Protein 1J4N (pdb70)

Foldseek 3Di:
DPDDCVVVLLVQQLVLLLQLLLQLLLQQLVQQCVQQPPDDPDDDDGDDTDLLSNLLSNLVSQLVSCVVCCVRHVSQLFLLLLLLCVVLLNAAVVRSVSNVVSNLVSLLVNLQVVCVVVVVGDPPLSLAWAFDDPQPPPVSLLLLLQLLLQLSLLSCVLVVVVDPPDDDGSSNSSSVSSSVSSSRPCRGGNGQLGLSNNSNSCVSVVNCVSVVSNCCRSNNSSVVSSCCCCPPPPHDPDDDVVSCVSNHD

Structure (mmCIF, N/CA/C/O backbone):
data_1J4N
#
_entry.id   1J4N
#
_cell.length_a   93.331
_cell.length_b   93.331
_cell.length_c   180.49
_cell.angle_alpha   90.0
_cell.angle_beta   90.0
_cell.angle_gamma   90.0
#
_symmetry.space_group_name_H-M   'I 4 2 2'
#
loop_
_entity.id
_entity.type
_entity.pdbx_description
1 polymer 'AQUAPORIN 1'
2 non-polymer 'nonyl beta-D-glucopyranoside'
3 water water
#
loop_
_atom_site.group_PDB
_atom_site.id
_atom_site.type_symbol
_atom_site.label_atom_id
_atom_site.label_alt_id
_atom_site.label_comp_id
_atom_site.label_asym_id
_atom_site.label_entity_id
_atom_site.label_seq_id
_atom_site.pdbx_PDB_ins_code
_atom_site.Cartn_x
_atom_site.Cartn_y
_atom_site.Cartn_z
_atom_site.occupancy
_atom_site.B_iso_or_equiv
_atom_site.auth_seq_id
_atom_site.auth_comp_id
_atom_site.auth_asym_id
_atom_site.auth_atom_id
_atom_site.pdbx_PDB_model_num
ATOM 1 N N . MET A 1 1 ? 29.362 19.955 2.725 1.00 166.14 1 MET A N 1
ATOM 2 C CA . MET A 1 1 ? 30.243 18.931 2.093 1.00 164.58 1 MET A CA 1
ATOM 3 C C . MET A 1 1 ? 30.833 17.996 3.139 1.00 165.28 1 MET A C 1
ATOM 4 O O . MET A 1 1 ? 31.299 18.438 4.190 1.00 164.45 1 MET A O 1
ATOM 9 N N . ALA A 1 2 ? 30.809 16.701 2.843 1.00 161.04 2 ALA A N 1
ATOM 10 C CA . ALA A 1 2 ? 31.344 15.696 3.752 1.00 155.49 2 ALA A CA 1
ATOM 11 C C . ALA A 1 2 ? 32.192 14.691 2.978 1.00 148.64 2 ALA A C 1
ATOM 12 O O . ALA A 1 2 ? 31.927 13.488 3.001 1.00 152.43 2 ALA A O 1
ATOM 14 N N . SER A 1 3 ? 33.215 15.194 2.295 1.00 145.04 3 SER A N 1
ATOM 15 C CA . SER A 1 3 ? 34.098 14.343 1.510 1.00 138.33 3 SER A CA 1
ATOM 16 C C . SER A 1 3 ? 35.567 14.701 1.715 1.00 134.54 3 SER A C 1
ATOM 17 O O . SER A 1 3 ? 35.891 15.705 2.344 1.00 132.88 3 SER A O 1
ATOM 20 N N . GLU A 1 4 ? 36.448 13.868 1.169 1.00 126.06 4 GLU A N 1
ATOM 21 C CA . GLU A 1 4 ? 37.892 14.063 1.280 1.00 119.87 4 GLU A CA 1
ATOM 22 C C . GLU A 1 4 ? 38.337 14.550 2.658 1.00 114.60 4 GLU A C 1
ATOM 23 O O . GLU A 1 4 ? 37.826 14.086 3.678 1.00 112.95 4 GLU A O 1
ATOM 29 N N . PHE A 1 5 ? 39.293 15.474 2.691 1.00 113.42 5 PHE A N 1
ATOM 30 C CA . PHE A 1 5 ? 39.794 15.980 3.960 1.00 110.17 5 PHE A CA 1
ATOM 31 C C . PHE A 1 5 ? 38.883 17.008 4.619 1.00 110.26 5 PHE A C 1
ATOM 32 O O . PHE A 1 5 ? 39.274 17.659 5.591 1.00 106.75 5 PHE A O 1
ATOM 40 N N . LYS A 1 6 ? 37.672 17.164 4.090 1.00 106.97 6 LYS A N 1
ATOM 41 C CA . LYS A 1 6 ? 36.716 18.098 4.677 1.00 101.58 6 LYS A CA 1
ATOM 42 C C . LYS A 1 6 ? 36.415 17.483 6.038 1.00 94.65 6 LYS A C 1
ATOM 43 O O . LYS A 1 6 ? 35.825 18.111 6.914 1.00 101.10 6 LYS A O 1
ATOM 49 N N . LYS A 1 7 ? 36.829 16.229 6.188 1.00 85.85 7 LYS A N 1
ATOM 50 C CA . LYS A 1 7 ? 36.669 15.493 7.429 1.00 74.88 7 LYS A CA 1
ATOM 51 C C . LYS A 1 7 ? 37.808 15.975 8.309 1.00 61.96 7 LYS A C 1
ATOM 52 O O . LYS A 1 7 ? 37.590 16.433 9.427 1.00 56.92 7 LYS A O 1
ATOM 58 N N . LYS A 1 8 ? 39.022 15.878 7.773 1.00 61.29 8 LYS A N 1
ATOM 59 C CA . LYS A 1 8 ? 40.237 16.303 8.459 1.00 62.76 8 LYS A CA 1
ATOM 60 C C . LYS A 1 8 ? 40.091 17.687 9.081 1.00 64.85 8 LYS A C 1
ATOM 61 O O . LYS A 1 8 ? 40.051 17.821 10.302 1.00 68.48 8 LYS A O 1
ATOM 67 N N . LEU A 1 9 ? 40.020 18.714 8.237 1.00 63.39 9 LEU A N 1
ATOM 68 C CA . LEU A 1 9 ? 39.885 20.089 8.711 1.00 55.39 9 LEU A CA 1
ATOM 69 C C . LEU A 1 9 ? 38.934 20.179 9.891 1.00 45.33 9 LEU A C 1
ATOM 70 O O . LEU A 1 9 ? 39.261 20.780 10.912 1.00 53.05 9 LEU A O 1
ATOM 75 N N . PHE A 1 10 ? 37.760 19.575 9.743 1.00 42.17 10 PHE A N 1
ATOM 76 C CA . PHE A 1 10 ? 36.749 19.574 10.796 1.00 44.81 10 PHE A CA 1
ATOM 77 C C . PHE A 1 10 ? 37.315 19.054 12.116 1.00 49.28 10 PHE A C 1
ATOM 78 O O . PHE A 1 10 ? 37.366 19.775 13.110 1.00 48.24 10 PHE A O 1
ATOM 86 N N . TRP A 1 11 ? 37.746 17.802 12.126 1.00 50.58 11 TRP A N 1
ATOM 87 C CA . TRP A 1 11 ? 38.300 17.225 13.339 1.00 52.36 11 TRP A CA 1
ATOM 88 C C . TRP A 1 11 ? 39.466 18.033 13.891 1.00 46.96 11 TRP A C 1
ATOM 89 O O . TRP A 1 11 ? 39.622 18.150 15.110 1.00 56.31 11 TRP A O 1
ATOM 100 N N . ARG A 1 12 ? 40.278 18.599 13.005 1.00 42.77 12 ARG A N 1
ATOM 101 C CA . ARG A 1 12 ? 41.418 19.401 13.440 1.00 35.03 12 ARG A CA 1
ATOM 102 C C . ARG A 1 12 ? 40.910 20.587 14.244 1.00 31.27 12 ARG A C 1
ATOM 103 O O . ARG A 1 12 ? 41.547 21.024 15.206 1.00 23.66 12 ARG A O 1
ATOM 111 N N . ALA A 1 13 ? 39.754 21.106 13.844 1.00 20.99 13 ALA A N 1
ATOM 112 C CA . ALA A 1 13 ? 39.154 22.218 14.551 1.00 35.19 13 ALA A CA 1
ATOM 113 C C . ALA A 1 13 ? 38.772 21.704 15.938 1.00 41.92 13 ALA A C 1
ATOM 114 O O . ALA A 1 13 ? 39.372 22.109 16.943 1.00 40.61 13 ALA A O 1
ATOM 116 N N . VAL A 1 14 ? 37.791 20.798 15.984 1.00 38.40 14 VAL A N 1
ATOM 117 C CA . VAL A 1 14 ? 37.338 20.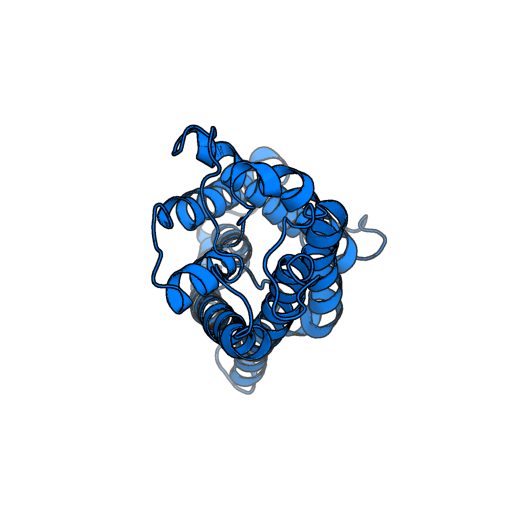207 17.244 1.00 29.92 14 VAL A CA 1
ATOM 118 C C . VAL A 1 14 ? 38.524 19.951 18.174 1.00 28.06 14 VAL A C 1
ATOM 119 O O . VAL A 1 14 ? 38.507 20.334 19.340 1.00 30.72 14 VAL A O 1
ATOM 123 N N . VAL A 1 15 ? 39.551 19.294 17.645 1.00 19.43 15 VAL A N 1
ATOM 124 C CA . VAL A 1 15 ? 40.743 18.993 18.421 1.00 24.17 15 VAL A CA 1
ATOM 125 C C . VAL A 1 15 ? 41.483 20.252 18.877 1.00 34.08 15 VAL A C 1
ATOM 126 O O . VAL A 1 15 ? 41.902 20.341 20.036 1.00 38.68 15 VAL A O 1
ATOM 130 N N . ALA A 1 16 ? 41.668 21.213 17.972 1.00 35.24 16 ALA A N 1
ATOM 131 C CA . ALA A 1 16 ? 42.355 22.459 18.333 1.00 39.09 16 ALA A CA 1
ATOM 132 C C . ALA A 1 16 ? 41.501 23.182 19.367 1.00 32.11 16 ALA A C 1
ATOM 133 O O . ALA A 1 16 ? 42.008 23.820 20.289 1.00 38.34 16 ALA A O 1
ATOM 135 N N . GLU A 1 17 ? 40.192 23.073 19.195 1.00 24.94 17 GLU A N 1
ATOM 136 C CA . GLU A 1 17 ? 39.252 23.691 20.104 1.00 12.39 17 GLU A CA 1
ATOM 137 C C . GLU A 1 17 ? 39.319 22.997 21.450 1.00 31.47 17 GLU A C 1
ATOM 138 O O . GLU A 1 17 ? 39.025 23.600 22.485 1.00 33.66 17 GLU A O 1
ATOM 144 N N . PHE A 1 18 ? 39.696 21.720 21.429 1.00 39.70 18 PHE A N 1
ATOM 145 C CA . PHE A 1 18 ? 39.796 20.938 22.652 1.00 34.00 18 PHE A CA 1
ATOM 146 C C . PHE A 1 18 ? 41.114 21.211 23.349 1.00 33.43 18 PHE A C 1
ATOM 147 O O . PHE A 1 18 ? 41.149 21.427 24.557 1.00 38.11 18 PHE A O 1
ATOM 155 N N . LEU A 1 19 ? 42.205 21.211 22.595 1.00 26.24 19 LEU A N 1
ATOM 156 C CA . LEU A 1 19 ? 43.501 21.472 23.203 1.00 25.93 19 LEU A CA 1
ATOM 157 C C . LEU A 1 19 ? 43.590 22.914 23.727 1.00 43.11 19 LEU A C 1
ATOM 158 O O . LEU A 1 19 ? 44.080 23.158 24.833 1.00 39.08 19 LEU A O 1
ATOM 163 N N . ALA A 1 20 ? 43.107 23.866 22.935 1.00 38.51 20 ALA A N 1
ATOM 164 C CA . ALA A 1 20 ? 43.147 25.264 23.326 1.00 39.45 20 ALA A CA 1
ATOM 165 C C . ALA A 1 20 ? 42.383 25.528 24.621 1.00 32.76 20 ALA A C 1
ATOM 166 O O . ALA A 1 20 ? 42.775 26.398 25.402 1.00 36.27 20 ALA A O 1
ATOM 168 N N . MET A 1 21 ? 41.289 24.802 24.852 1.00 22.28 21 MET A N 1
ATOM 169 C CA . MET A 1 21 ? 40.522 25.002 26.079 1.00 30.73 21 MET A CA 1
ATOM 170 C C . MET A 1 21 ? 41.340 24.551 27.273 1.00 32.91 21 MET A C 1
ATOM 171 O O . MET A 1 21 ? 41.222 25.100 28.364 1.00 40.71 21 MET A O 1
ATOM 176 N N . ILE A 1 22 ? 42.184 23.551 27.070 1.00 33.55 22 ILE A N 1
ATOM 177 C CA . ILE A 1 22 ? 42.992 23.065 28.168 1.00 34.69 22 ILE A CA 1
ATOM 178 C C . ILE A 1 22 ? 43.928 24.171 28.635 1.00 24.37 22 ILE A C 1
ATOM 179 O O . ILE A 1 22 ? 43.985 24.479 29.820 1.00 41.23 22 ILE A O 1
ATOM 184 N N . LEU A 1 23 ? 44.658 24.774 27.706 1.00 27.06 23 LEU A N 1
ATOM 185 C CA . LEU A 1 23 ? 45.582 25.851 28.056 1.00 30.10 23 LEU A CA 1
ATOM 186 C C . LEU A 1 23 ? 44.813 26.997 28.704 1.00 29.30 23 LEU A C 1
ATOM 187 O O . LEU A 1 23 ? 45.223 27.556 29.722 1.00 29.54 23 LEU A O 1
ATOM 192 N N . PHE A 1 24 ? 43.681 27.332 28.103 1.00 21.65 24 PHE A N 1
ATOM 193 C CA . PHE A 1 24 ? 42.857 28.411 28.609 1.00 23.90 24 PHE A CA 1
ATOM 194 C C . PHE A 1 24 ? 42.592 28.272 30.102 1.00 30.02 24 PHE A C 1
ATOM 195 O O . PHE A 1 24 ? 43.046 29.091 30.905 1.00 33.11 24 PHE A O 1
ATOM 203 N N . ILE A 1 25 ? 41.868 27.220 30.470 1.00 36.04 25 ILE A N 1
ATOM 204 C CA . ILE A 1 25 ? 41.528 26.968 31.860 1.00 23.30 25 ILE A CA 1
ATOM 205 C C . ILE A 1 25 ? 42.755 26.809 32.745 1.00 26.61 25 ILE A C 1
ATOM 206 O O . ILE A 1 25 ? 42.831 27.394 33.825 1.00 31.86 25 ILE A O 1
ATOM 211 N N . PHE A 1 26 ? 43.731 26.031 32.303 1.00 24.92 26 PHE A N 1
ATOM 212 C CA . PHE A 1 26 ? 44.903 25.851 33.136 1.00 23.57 26 PHE A CA 1
ATOM 213 C C . PHE A 1 26 ? 45.552 27.183 33.492 1.00 31.44 26 PHE A C 1
ATOM 214 O O . PHE A 1 26 ? 45.872 27.441 34.651 1.00 37.52 26 PHE A O 1
ATOM 222 N N . ILE A 1 27 ? 45.765 28.012 32.478 1.00 28.78 27 ILE A N 1
ATOM 223 C CA . ILE A 1 27 ? 46.381 29.317 32.660 1.00 20.63 27 ILE A CA 1
ATOM 224 C C . ILE A 1 27 ? 45.514 30.240 33.524 1.00 14.84 27 ILE A C 1
ATOM 225 O O . ILE A 1 27 ? 45.961 30.723 34.568 1.00 13.61 27 ILE A O 1
ATOM 230 N N . SER A 1 28 ? 44.266 30.449 33.107 1.00 16.67 28 SER A N 1
ATOM 231 C CA . SER A 1 28 ? 43.346 31.343 33.824 1.00 21.14 28 SER A CA 1
ATOM 232 C C . SER A 1 28 ? 42.994 30.962 35.256 1.00 27.47 28 SER A C 1
ATOM 233 O O . SER A 1 28 ? 43.241 31.738 36.174 1.00 18.89 28 SER A O 1
ATOM 236 N N . ILE A 1 29 ? 42.387 29.797 35.465 1.00 34.93 29 ILE A N 1
ATOM 237 C CA . ILE A 1 29 ? 42.076 29.407 36.833 1.00 26.65 29 ILE A CA 1
ATOM 238 C C . ILE A 1 29 ? 43.419 29.279 37.551 1.00 23.95 29 ILE A C 1
ATOM 239 O O . ILE A 1 29 ? 43.531 29.533 38.756 1.00 32.07 29 ILE A O 1
ATOM 244 N N . GLY A 1 30 ? 44.446 28.908 36.793 1.00 20.77 30 GLY A N 1
ATOM 245 C CA . GLY A 1 30 ? 45.774 28.788 37.372 1.00 27.49 30 GLY A CA 1
ATOM 246 C C . GLY A 1 30 ? 46.213 30.118 37.964 1.00 29.99 30 GLY A C 1
ATOM 247 O O . GLY A 1 30 ? 46.837 30.168 39.022 1.00 27.91 30 GLY A O 1
ATOM 248 N N . SER A 1 31 ? 45.874 31.206 37.277 1.00 34.69 31 SER A N 1
ATOM 249 C CA . SER A 1 31 ? 46.232 32.550 37.729 1.00 27.47 31 SER A CA 1
ATOM 250 C C . SER A 1 31 ? 45.385 32.958 38.925 1.00 25.49 31 SER A C 1
ATOM 251 O O . SER A 1 31 ? 45.894 33.520 39.891 1.00 28.68 31 SER A O 1
ATOM 254 N N . ALA A 1 32 ? 44.088 32.677 38.851 1.00 18.14 32 ALA A N 1
ATOM 255 C CA . ALA A 1 32 ? 43.162 33.012 39.923 1.00 23.06 32 ALA A CA 1
ATOM 256 C C . ALA A 1 32 ? 43.516 32.394 41.285 1.00 30.09 32 ALA A C 1
ATOM 257 O O . ALA A 1 32 ? 43.317 33.020 42.322 1.00 27.96 32 ALA A O 1
ATOM 259 N N . LEU A 1 33 ? 44.024 31.167 41.290 1.00 36.88 33 LEU A N 1
ATOM 260 C CA . LEU A 1 33 ? 44.364 30.515 42.548 1.00 33.74 33 LEU A CA 1
ATOM 261 C C . LEU A 1 33 ? 45.720 30.963 43.078 1.00 33.27 33 LEU A C 1
ATOM 262 O O . LEU A 1 33 ? 46.060 30.717 44.232 1.00 34.58 33 LEU A O 1
ATOM 267 N N . GLY A 1 34 ? 46.490 31.629 42.233 1.00 30.24 34 GLY A N 1
ATOM 268 C CA . GLY A 1 34 ? 47.813 32.062 42.638 1.00 26.42 34 GLY A CA 1
ATOM 269 C C . GLY A 1 34 ? 47.942 32.962 43.853 1.00 27.29 34 GLY A C 1
ATOM 270 O O . GLY A 1 34 ? 48.997 32.991 44.482 1.00 32.40 34 GLY A O 1
ATOM 271 N N . PHE A 1 35 ? 46.901 33.710 44.197 1.00 30.06 35 PHE A N 1
ATOM 272 C CA . PHE A 1 35 ? 47.022 34.601 45.341 1.00 33.79 35 PHE A CA 1
ATOM 273 C C . PHE A 1 35 ? 46.990 33.855 46.664 1.00 34.18 35 PHE A C 1
ATOM 274 O O . PHE A 1 35 ? 47.491 34.358 47.667 1.00 27.80 35 PHE A O 1
ATOM 282 N N . HIS A 1 36 ? 46.406 32.657 46.660 1.00 40.37 36 HIS A N 1
ATOM 283 C CA . HIS A 1 36 ? 46.344 31.815 47.855 1.00 36.01 36 HIS A CA 1
ATOM 284 C C . HIS A 1 36 ? 47.733 31.269 48.148 1.00 46.46 36 HIS A C 1
ATOM 285 O O . HIS A 1 36 ? 47.872 30.333 48.931 1.00 59.65 36 HIS A O 1
ATOM 292 N N . TYR A 1 37 ? 48.768 31.839 47.544 1.00 48.90 37 TYR A N 1
ATOM 293 C CA . TYR A 1 37 ? 50.086 31.287 47.779 1.00 61.08 37 TYR A CA 1
ATOM 294 C C . TYR A 1 37 ? 51.127 32.009 48.617 1.00 82.69 37 TYR A C 1
ATOM 295 O O . TYR A 1 37 ? 52.200 32.369 48.134 1.00 66.85 37 TYR A O 1
ATOM 304 N N . PRO A 1 38 ? 50.800 32.247 49.899 1.00 107.41 38 PRO A N 1
ATOM 305 C CA . PRO A 1 38 ? 51.678 32.901 50.871 1.00 121.99 38 PRO A CA 1
ATOM 306 C C . PRO A 1 38 ? 52.134 31.724 51.743 1.00 128.65 38 PRO A C 1
ATOM 307 O O . PRO A 1 38 ? 52.996 31.852 52.614 1.00 138.23 38 PRO A O 1
ATOM 311 N N . ILE A 1 39 ? 51.515 30.576 51.465 1.00 131.84 39 ILE A N 1
ATOM 312 C CA . ILE A 1 39 ? 51.739 29.308 52.157 1.00 127.01 39 ILE A CA 1
ATOM 313 C C . ILE A 1 39 ? 53.156 29.046 52.648 1.00 131.07 39 ILE A C 1
ATOM 314 O O . ILE A 1 39 ? 54.130 29.317 51.951 1.00 137.61 39 ILE A O 1
ATOM 319 N N . LYS A 1 40 ? 53.245 28.503 53.859 1.00 136.55 40 LYS A N 1
ATOM 320 C CA . LYS A 1 40 ? 54.510 28.147 54.493 1.00 138.67 40 LYS A CA 1
ATOM 321 C C . LYS A 1 40 ? 54.219 27.213 55.665 1.00 145.94 40 LYS A C 1
ATOM 322 O O . LYS A 1 40 ? 54.779 27.365 56.751 1.00 149.91 40 LYS A O 1
ATOM 328 N N . SER A 1 41 ? 53.332 26.250 55.428 1.00 152.32 41 SER A N 1
ATOM 329 C CA . SER A 1 41 ? 52.937 25.271 56.438 1.00 155.70 41 SER A CA 1
ATOM 330 C C . SER A 1 41 ? 52.254 25.917 57.640 1.00 157.14 41 SER A C 1
ATOM 331 O O . SER A 1 41 ? 52.060 25.276 58.673 1.00 156.22 41 SER A O 1
ATOM 334 N N . ASN A 1 42 ? 51.889 27.187 57.498 1.00 156.56 42 ASN A N 1
ATOM 335 C CA . ASN A 1 42 ? 51.222 27.919 58.569 1.00 157.42 42 ASN A CA 1
ATOM 336 C C . ASN A 1 42 ? 49.772 28.195 58.183 1.00 159.53 42 ASN A C 1
ATOM 337 O O . ASN A 1 42 ? 49.261 27.619 57.223 1.00 162.14 42 ASN A O 1
ATOM 342 N N . GLN A 1 43 ? 49.113 29.075 58.930 1.00 162.50 43 GLN A N 1
ATOM 343 C CA . GLN A 1 43 ? 47.722 29.409 58.647 1.00 164.89 43 GLN A CA 1
ATOM 344 C C . GLN A 1 43 ? 47.326 30.711 59.342 1.00 165.22 43 GLN A C 1
ATOM 345 O O . GLN A 1 43 ? 46.491 30.712 60.247 1.00 164.37 43 GLN A O 1
ATOM 351 N N . THR A 1 44 ? 47.930 31.815 58.910 1.00 162.13 44 THR A N 1
ATOM 352 C CA . THR A 1 44 ? 47.648 33.128 59.486 1.00 161.62 44 THR A CA 1
ATOM 353 C C . THR A 1 44 ? 47.207 34.134 58.420 1.00 160.78 44 THR A C 1
ATOM 354 O O . THR A 1 44 ? 47.985 34.487 57.533 1.00 160.92 44 THR A O 1
ATOM 358 N N . THR A 1 45 ? 45.959 34.588 58.517 1.00 157.43 45 THR A N 1
ATOM 359 C CA . THR A 1 45 ? 45.390 35.554 57.574 1.00 151.68 45 THR A CA 1
ATOM 360 C C . THR A 1 45 ? 45.560 35.135 56.110 1.00 140.42 45 THR A C 1
ATOM 361 O O . THR A 1 45 ? 45.920 33.994 55.822 1.00 147.04 45 THR A O 1
ATOM 365 N N . GLY A 1 46 ? 45.290 36.061 55.190 1.00 133.89 46 GLY A N 1
ATOM 366 C CA . GLY A 1 46 ? 45.418 35.759 53.773 1.00 105.98 46 GLY A CA 1
ATOM 367 C C . GLY A 1 46 ? 45.472 36.991 52.885 1.00 92.24 46 GLY A C 1
ATOM 368 O O . GLY A 1 46 ? 45.108 38.088 53.307 1.00 90.07 46 GLY A O 1
ATOM 369 N N . ALA A 1 47 ? 45.917 36.805 51.646 1.00 80.94 47 ALA A N 1
ATOM 370 C CA . ALA A 1 47 ? 46.032 37.903 50.689 1.00 63.50 47 ALA A CA 1
ATOM 371 C C . ALA A 1 47 ? 44.715 38.229 49.994 1.00 56.23 47 ALA A C 1
ATOM 372 O O . ALA A 1 47 ? 43.811 37.399 49.930 1.00 56.45 47 ALA A O 1
ATOM 374 N N . VAL A 1 48 ? 44.629 39.445 49.464 1.00 52.15 48 VAL A N 1
ATOM 375 C CA . VAL A 1 48 ? 43.443 39.923 48.760 1.00 44.10 48 VAL A CA 1
ATOM 376 C C . VAL A 1 48 ? 43.570 39.719 47.248 1.00 41.75 48 VAL A C 1
ATOM 377 O O . VAL A 1 48 ? 44.506 40.220 46.632 1.00 41.56 48 VAL A O 1
ATOM 381 N N . GLN A 1 49 ? 42.619 38.994 46.663 1.00 38.14 49 GLN A N 1
ATOM 382 C CA . GLN A 1 49 ? 42.597 38.735 45.223 1.00 35.34 49 GLN A CA 1
ATOM 383 C C . GLN A 1 49 ? 42.734 40.007 44.389 1.00 27.53 49 GLN A C 1
ATOM 384 O O . GLN A 1 49 ? 42.185 41.050 44.729 1.00 28.08 49 GLN A O 1
ATOM 390 N N . ASP A 1 50 ? 43.452 39.897 43.279 1.00 30.61 50 ASP A N 1
ATOM 391 C CA . ASP A 1 50 ? 43.670 41.017 42.374 1.00 24.42 50 ASP A CA 1
ATOM 392 C C . ASP A 1 50 ? 42.757 40.832 41.178 1.00 19.10 50 ASP A C 1
ATOM 393 O O . ASP A 1 50 ? 42.966 39.912 40.394 1.00 13.39 50 ASP A O 1
ATOM 398 N N . ASN A 1 51 ? 41.759 41.702 41.013 1.00 18.96 51 ASN A N 1
ATOM 399 C CA . ASN A 1 51 ? 40.813 41.561 39.901 1.00 6.28 51 ASN A CA 1
ATOM 400 C C . ASN A 1 51 ? 41.331 41.899 38.519 1.00 15.38 51 ASN A C 1
ATOM 401 O O . ASN A 1 51 ? 40.782 41.441 37.515 1.00 16.80 51 ASN A O 1
ATOM 406 N N . VAL A 1 52 ? 42.368 42.725 38.458 1.00 17.25 52 VAL A N 1
ATOM 407 C CA . VAL A 1 52 ? 42.938 43.079 37.178 1.00 16.85 52 VAL A CA 1
ATOM 408 C C . VAL A 1 52 ? 43.766 41.882 36.730 1.00 6.47 52 VAL A C 1
ATOM 409 O O . VAL A 1 52 ? 43.685 41.446 35.577 1.00 16.36 52 VAL A O 1
ATOM 413 N N . LYS A 1 53 ? 44.547 41.348 37.664 1.00 14.75 53 LYS A N 1
ATOM 414 C CA . LYS A 1 53 ? 45.386 40.187 37.398 1.00 13.62 53 LYS A CA 1
ATOM 415 C C . LYS A 1 53 ? 44.521 39.080 36.799 1.00 21.14 53 LYS A C 1
ATOM 416 O O . LYS A 1 53 ? 44.815 38.568 35.715 1.00 23.87 53 LYS A O 1
ATOM 422 N N . VAL A 1 54 ? 43.430 38.740 37.480 1.00 21.75 54 VAL A N 1
ATOM 423 C CA . VAL A 1 54 ? 42.552 37.675 36.989 1.00 15.94 54 VAL A CA 1
ATOM 424 C C . VAL A 1 54 ? 41.869 38.029 35.684 1.00 16.68 54 VAL A C 1
ATOM 425 O O . VAL A 1 54 ? 41.857 37.220 34.750 1.00 15.84 54 VAL A O 1
ATOM 429 N N . SER A 1 55 ? 41.287 39.223 35.594 1.00 11.77 55 SER A N 1
ATOM 430 C CA . SER A 1 55 ? 40.630 39.591 34.343 1.00 8.73 55 SER A CA 1
ATOM 431 C C . SER A 1 55 ? 41.627 39.528 33.162 1.00 14.76 55 SER A C 1
ATOM 432 O O . SER A 1 55 ? 41.297 39.052 32.087 1.00 14.79 55 SER A O 1
ATOM 435 N N . LEU A 1 56 ? 42.847 40.013 33.344 1.00 15.58 56 LEU A N 1
ATOM 436 C CA . LEU A 1 56 ? 43.797 39.928 32.237 1.00 24.00 56 LEU A CA 1
ATOM 437 C C . LEU A 1 56 ? 44.190 38.474 31.949 1.00 11.14 56 LEU A C 1
ATOM 438 O O . LEU A 1 56 ? 44.376 38.093 30.794 1.00 32.64 56 LEU A O 1
ATOM 443 N N . ALA A 1 57 ? 44.307 37.658 32.990 1.00 24.12 57 ALA A N 1
ATOM 444 C CA . ALA A 1 57 ? 44.674 36.259 32.794 1.00 30.21 57 ALA A CA 1
ATOM 445 C C . ALA A 1 57 ? 43.696 35.594 31.833 1.00 26.55 57 ALA A C 1
ATOM 446 O O . ALA A 1 57 ? 44.098 34.944 30.873 1.00 26.09 57 ALA A O 1
ATOM 448 N N . PHE A 1 58 ? 42.407 35.768 32.090 1.00 33.45 58 PHE A N 1
ATOM 449 C CA . PHE A 1 58 ? 41.378 35.197 31.236 1.00 23.48 58 PHE A CA 1
ATOM 450 C C . PHE A 1 58 ? 41.368 35.827 29.853 1.00 21.90 58 PHE A C 1
ATOM 451 O O . PHE A 1 58 ? 41.399 35.123 28.851 1.00 25.97 58 PHE A O 1
ATOM 459 N N . GLY A 1 59 ? 41.327 37.156 29.807 1.00 17.12 59 GLY A N 1
ATOM 460 C CA . GLY A 1 59 ? 41.282 37.856 28.537 1.00 15.44 59 GLY A CA 1
ATOM 461 C C . GLY A 1 59 ? 42.479 37.612 27.637 1.00 21.61 59 GLY A C 1
ATOM 462 O O . GLY A 1 59 ? 42.314 37.352 26.441 1.00 27.21 59 GLY A O 1
ATOM 463 N N . LEU A 1 60 ? 43.686 37.703 28.191 1.00 15.20 60 LEU A N 1
ATOM 464 C CA . LEU A 1 60 ? 44.871 37.479 27.377 1.00 14.30 60 LEU A CA 1
ATOM 465 C C . LEU A 1 60 ? 44.993 36.006 26.985 1.00 14.45 60 LEU A C 1
ATOM 466 O O . LEU A 1 60 ? 45.579 35.676 25.952 1.00 16.76 60 LEU A O 1
ATOM 471 N N . SER A 1 61 ? 44.427 35.113 27.788 1.00 17.04 61 SER A N 1
ATOM 472 C CA . SER A 1 61 ? 44.482 33.691 27.442 1.00 17.22 61 SER A CA 1
ATOM 473 C C . SER A 1 61 ? 43.766 33.555 26.110 1.00 6.50 61 SER A C 1
ATOM 474 O O . SER A 1 61 ? 44.270 32.931 25.178 1.00 18.97 61 SER A O 1
ATOM 477 N N . ILE A 1 62 ? 42.588 34.173 26.022 1.00 18.28 62 ILE A N 1
ATOM 478 C CA . ILE A 1 62 ? 41.762 34.151 24.818 1.00 13.70 62 ILE A CA 1
ATOM 479 C C . ILE A 1 62 ? 42.435 34.868 23.643 1.00 11.28 62 ILE A C 1
ATOM 480 O O . ILE A 1 62 ? 42.508 34.340 22.528 1.00 15.69 62 ILE A O 1
ATOM 485 N N . ALA A 1 63 ? 42.931 36.079 23.892 1.00 21.10 63 ALA A N 1
ATOM 486 C CA . ALA A 1 63 ? 43.618 36.836 22.846 1.00 10.17 63 ALA A CA 1
ATOM 487 C C . ALA A 1 63 ? 44.707 35.940 22.268 1.00 2.00 63 ALA A C 1
ATOM 488 O O . ALA A 1 63 ? 44.823 35.783 21.071 1.00 8.85 63 ALA A O 1
ATOM 490 N N . THR A 1 64 ? 45.496 35.346 23.149 1.00 12.27 64 THR A N 1
ATOM 491 C CA . THR A 1 64 ? 46.600 34.482 22.723 1.00 20.83 64 THR A CA 1
ATOM 492 C C . THR A 1 64 ? 46.136 33.228 22.003 1.00 15.53 64 THR A C 1
ATOM 493 O O . THR A 1 64 ? 46.612 32.901 20.910 1.00 20.50 64 THR A O 1
ATOM 497 N N . LEU A 1 65 ? 45.190 32.529 22.617 1.00 29.19 65 LEU A N 1
ATOM 498 C CA . LEU A 1 65 ? 44.650 31.311 22.032 1.00 20.26 65 LEU A CA 1
ATOM 499 C C . LEU A 1 65 ? 43.923 31.584 20.715 1.00 24.21 65 LEU A C 1
ATOM 500 O O . LEU A 1 65 ? 44.045 30.790 19.770 1.00 15.39 65 LEU A O 1
ATOM 505 N N . ALA A 1 66 ? 43.189 32.701 20.629 1.00 12.41 66 ALA A N 1
ATOM 506 C CA . ALA A 1 66 ? 42.478 33.026 19.383 1.00 8.64 66 ALA A CA 1
ATOM 507 C C . ALA A 1 66 ? 43.475 33.300 18.270 1.00 14.97 66 ALA A C 1
ATOM 508 O O . ALA A 1 66 ? 43.210 33.041 17.091 1.00 18.13 66 ALA A O 1
ATOM 510 N N . GLN A 1 67 ? 44.625 33.836 18.665 1.00 19.09 67 GLN A N 1
ATOM 511 C CA . GLN A 1 67 ? 45.707 34.163 17.752 1.00 22.77 67 GLN A CA 1
ATOM 512 C C . GLN A 1 67 ? 46.426 32.874 17.332 1.00 21.58 67 GLN A C 1
ATOM 513 O O . GLN A 1 67 ? 46.852 32.726 16.183 1.00 15.61 67 GLN A O 1
ATOM 519 N N . SER A 1 68 ? 46.559 31.951 18.278 1.00 21.75 68 SER A N 1
ATOM 520 C CA . SER A 1 68 ? 47.248 30.678 18.032 1.00 25.70 68 SER A CA 1
ATOM 521 C C . SER A 1 68 ? 46.505 29.640 17.194 1.00 20.73 68 SER A C 1
ATOM 522 O O . SER A 1 68 ? 47.126 28.935 16.409 1.00 31.07 68 SER A O 1
ATOM 525 N N . VAL A 1 69 ? 45.190 29.536 17.362 1.00 20.97 69 VAL A N 1
ATOM 526 C CA . VAL A 1 69 ? 44.413 28.555 16.606 1.00 21.26 69 VAL A CA 1
ATOM 527 C C . VAL A 1 69 ? 43.107 29.103 16.033 1.00 26.77 69 VAL A C 1
ATOM 528 O O . VAL A 1 69 ? 42.262 28.339 15.551 1.00 29.22 69 VAL A O 1
ATOM 532 N N . GLY A 1 70 ? 42.938 30.421 16.077 1.00 26.97 70 GLY A N 1
ATOM 533 C CA . GLY A 1 70 ? 41.728 31.022 15.542 1.00 14.63 70 GLY A CA 1
ATOM 534 C C . GLY A 1 70 ? 41.489 30.702 14.071 1.00 26.35 70 GLY A C 1
ATOM 535 O O . GLY A 1 70 ? 40.337 30.638 13.626 1.00 20.06 70 GLY A O 1
ATOM 536 N N . HIS A 1 71 ? 42.563 30.512 13.300 1.00 18.59 71 HIS A N 1
ATOM 537 C CA . HIS A 1 71 ? 42.419 30.182 11.880 1.00 22.38 71 HIS A CA 1
ATOM 538 C C . HIS A 1 71 ? 42.011 28.716 11.655 1.00 28.94 71 HIS A C 1
ATOM 539 O O . HIS A 1 71 ? 41.456 28.365 10.618 1.00 32.29 71 HIS A O 1
ATOM 546 N N . ILE A 1 72 ? 42.265 27.876 12.651 1.00 33.69 72 ILE A N 1
ATOM 547 C CA . ILE A 1 72 ? 41.961 26.451 12.581 1.00 35.89 72 ILE A CA 1
ATOM 548 C C . ILE A 1 72 ? 40.524 26.091 12.973 1.00 37.99 72 ILE A C 1
ATOM 549 O O . ILE A 1 72 ? 39.858 25.320 12.278 1.00 38.65 72 ILE A O 1
ATOM 554 N N . SER A 1 73 ? 40.029 26.662 14.065 1.00 33.72 73 SER A N 1
ATOM 555 C CA . SER A 1 73 ? 38.673 26.360 14.507 1.00 35.02 73 SER A CA 1
ATOM 556 C C . SER A 1 73 ? 37.769 27.572 14.694 1.00 32.96 73 SER A C 1
ATOM 557 O O . SER A 1 73 ? 36.555 27.425 14.823 1.00 31.46 73 SER A O 1
ATOM 560 N N . GLY A 1 74 ? 38.350 28.766 14.699 1.00 26.47 74 GLY A N 1
ATOM 561 C CA . GLY A 1 74 ? 37.550 29.961 14.915 1.00 15.55 74 GLY A CA 1
ATOM 562 C C . GLY A 1 74 ? 37.744 30.397 16.358 1.00 24.76 74 GLY A C 1
ATOM 563 O O . GLY A 1 74 ? 37.249 31.436 16.787 1.00 30.09 74 GLY A O 1
ATOM 564 N N . ALA A 1 75 ? 38.481 29.581 17.105 1.00 16.26 75 ALA A N 1
ATOM 565 C CA . ALA A 1 75 ? 38.791 29.833 18.509 1.00 21.45 75 ALA A CA 1
ATOM 566 C C . ALA A 1 75 ? 37.601 30.213 19.381 1.00 25.59 75 ALA A C 1
ATOM 567 O O . ALA A 1 75 ? 37.631 31.234 20.066 1.00 23.48 75 ALA A O 1
ATOM 569 N N . HIS A 1 76 ? 36.560 29.383 19.370 1.00 30.28 76 HIS A N 1
ATOM 570 C CA . HIS A 1 76 ? 35.366 29.646 20.178 1.00 36.35 76 HIS A CA 1
ATOM 571 C C . HIS A 1 76 ? 35.686 29.501 21.656 1.00 26.86 76 HIS A C 1
ATOM 572 O O . HIS A 1 76 ? 35.585 30.454 22.424 1.00 33.66 76 HIS A O 1
ATOM 579 N N . LEU A 1 77 ? 36.077 28.297 22.044 1.00 30.38 77 LEU A N 1
ATOM 580 C CA . LEU A 1 77 ? 36.440 28.006 23.422 1.00 28.38 77 LEU A CA 1
ATOM 581 C C . LEU A 1 77 ? 35.342 28.400 24.406 1.00 25.33 77 LEU A C 1
ATOM 582 O O . LEU A 1 77 ? 35.622 28.652 25.575 1.00 22.86 77 LEU A O 1
ATOM 587 N N . ASN A 1 78 ? 34.095 28.444 23.949 1.00 23.92 78 ASN A N 1
ATOM 588 C CA . ASN A 1 78 ? 33.025 28.857 24.837 1.00 25.06 78 ASN A CA 1
ATOM 589 C C . ASN A 1 78 ? 31.636 28.623 24.227 1.00 41.00 78 ASN A C 1
ATOM 590 O O . ASN A 1 78 ? 31.249 29.292 23.261 1.00 46.25 78 ASN A O 1
ATOM 595 N N . PRO A 1 79 ? 30.860 27.679 24.803 1.00 38.67 79 PRO A N 1
ATOM 596 C CA . PRO A 1 79 ? 29.510 27.331 24.340 1.00 28.50 79 PRO A CA 1
ATOM 597 C C . PRO A 1 79 ? 28.639 28.562 24.096 1.00 34.60 79 PRO A C 1
ATOM 598 O O . PRO A 1 79 ? 27.840 28.594 23.160 1.00 37.33 79 PRO A O 1
ATOM 602 N N . ALA A 1 80 ? 28.787 29.580 24.932 1.00 31.56 80 ALA A N 1
ATOM 603 C CA . ALA A 1 80 ? 28.003 30.793 24.733 1.00 33.48 80 ALA A CA 1
ATOM 604 C C . ALA A 1 80 ? 28.385 31.464 23.401 1.00 32.86 80 ALA A C 1
ATOM 605 O O . ALA A 1 80 ? 27.545 32.096 22.761 1.00 34.52 80 ALA A O 1
ATOM 607 N N . VAL A 1 81 ? 29.648 31.323 22.990 1.00 35.42 81 VAL A N 1
ATOM 608 C CA . VAL A 1 81 ? 30.114 31.903 21.724 1.00 27.67 81 VAL A CA 1
ATOM 609 C C . VAL A 1 81 ? 29.649 30.991 20.596 1.00 22.67 81 VAL A C 1
ATOM 610 O O . VAL A 1 81 ? 29.042 31.435 19.617 1.00 26.82 81 VAL A O 1
ATOM 614 N N . THR A 1 82 ? 29.950 29.707 20.737 1.00 28.31 82 THR A N 1
ATOM 615 C CA . THR A 1 82 ? 29.531 28.738 19.741 1.00 25.49 82 THR A CA 1
ATOM 616 C C . THR A 1 82 ? 28.032 28.872 19.510 1.00 33.69 82 THR A C 1
ATOM 617 O O . THR A 1 82 ? 27.574 29.086 18.384 1.00 36.53 82 THR A O 1
ATOM 621 N N . LEU A 1 83 ? 27.274 28.744 20.595 1.00 37.57 83 LEU A N 1
ATOM 622 C CA . LEU A 1 83 ? 25.824 28.849 20.538 1.00 43.20 83 LEU A CA 1
ATOM 623 C C . LEU A 1 83 ? 25.478 30.168 19.866 1.00 38.60 83 LEU A C 1
ATOM 624 O O . LEU A 1 83 ? 24.503 30.268 19.119 1.00 39.62 83 LEU A O 1
ATOM 629 N N . GLY A 1 84 ? 26.295 31.180 20.123 1.00 41.99 84 GLY A N 1
ATOM 630 C CA . GLY A 1 84 ? 26.046 32.474 19.522 1.00 44.55 84 GLY A CA 1
ATOM 631 C C . GLY A 1 84 ? 26.144 32.396 18.012 1.00 47.44 84 GLY A C 1
ATOM 632 O O . GLY A 1 84 ? 25.300 32.931 17.284 1.00 38.72 84 GLY A O 1
ATOM 633 N N . LEU A 1 85 ? 27.178 31.719 17.532 1.00 36.69 85 LEU A N 1
ATOM 634 C CA . LEU A 1 85 ? 27.373 31.590 16.101 1.00 40.21 85 LEU A CA 1
ATOM 635 C C . LEU A 1 85 ? 26.254 30.752 15.500 1.00 50.14 85 LEU A C 1
ATOM 636 O O . LEU A 1 85 ? 25.609 31.173 14.535 1.00 38.92 85 LEU A O 1
ATOM 641 N N . LEU A 1 86 ? 26.016 29.580 16.090 1.00 57.24 86 LEU A N 1
ATOM 642 C CA . LEU A 1 86 ? 24.970 28.660 15.635 1.00 48.62 86 LEU A CA 1
ATOM 643 C C . LEU A 1 86 ? 23.666 29.396 15.337 1.00 43.75 86 LEU A C 1
ATOM 644 O O . LEU A 1 86 ? 23.159 29.326 14.219 1.00 48.44 86 LEU A O 1
ATOM 649 N N . LEU A 1 87 ? 23.120 30.095 16.330 1.00 34.71 87 LEU A N 1
ATOM 650 C CA . LEU A 1 87 ? 21.872 30.831 16.134 1.00 39.64 87 LEU A CA 1
ATOM 651 C C . LEU A 1 87 ? 22.002 31.902 15.059 1.00 47.79 87 LEU A C 1
ATOM 652 O O . LEU A 1 87 ? 21.006 32.404 14.543 1.00 55.43 87 LEU A O 1
ATOM 657 N N . SER A 1 88 ? 23.236 32.258 14.729 1.00 56.27 88 SER A N 1
ATOM 658 C CA . SER A 1 88 ? 23.486 33.266 13.711 1.00 49.27 88 SER A CA 1
ATOM 659 C C . SER A 1 88 ? 23.512 32.555 12.363 1.00 49.24 88 SER A C 1
ATOM 660 O O . SER A 1 88 ? 23.584 33.184 11.303 1.00 48.50 88 SER A O 1
ATOM 663 N N . CYS A 1 89 ? 23.442 31.229 12.426 1.00 50.22 89 CYS A N 1
ATOM 664 C CA . CYS A 1 89 ? 23.448 30.386 11.242 1.00 51.98 89 CYS A CA 1
ATOM 665 C C . CYS A 1 89 ? 24.755 30.551 10.487 1.00 49.29 89 CYS A C 1
ATOM 666 O O . CYS A 1 89 ? 24.770 30.691 9.263 1.00 46.89 89 CYS A O 1
ATOM 669 N N . GLN A 1 90 ? 25.854 30.535 11.232 1.00 42.94 90 GLN A N 1
ATOM 670 C CA . GLN A 1 90 ? 27.178 30.675 10.646 1.00 43.26 90 GLN A CA 1
ATOM 671 C C . GLN A 1 90 ? 27.948 29.391 10.870 1.00 46.50 90 GLN A C 1
ATOM 672 O O . GLN A 1 90 ? 29.077 29.245 10.404 1.00 40.04 90 GLN A O 1
ATOM 678 N N . ILE A 1 91 ? 27.316 28.458 11.577 1.00 49.25 91 ILE A N 1
ATOM 679 C CA . ILE A 1 91 ? 27.922 27.166 11.893 1.00 54.69 91 ILE A CA 1
ATOM 680 C C . ILE A 1 91 ? 26.886 26.037 11.865 1.00 58.24 91 ILE A C 1
ATOM 681 O O . ILE A 1 91 ? 25.677 26.279 11.973 1.00 54.74 91 ILE A O 1
ATOM 686 N N . SER A 1 92 ? 27.369 24.809 11.705 1.00 57.90 92 SER A N 1
ATOM 687 C CA . SER A 1 92 ? 26.506 23.631 11.670 1.00 63.47 92 SER A CA 1
ATOM 688 C C . SER A 1 92 ? 26.395 23.011 13.065 1.00 63.68 92 SER A C 1
ATOM 689 O O . SER A 1 92 ? 27.360 23.019 13.839 1.00 64.90 92 SER A O 1
ATOM 692 N N . VAL A 1 93 ? 25.223 22.468 13.384 1.00 52.95 93 VAL A N 1
ATOM 693 C CA . VAL A 1 93 ? 25.017 21.856 14.689 1.00 40.06 93 VAL A CA 1
ATOM 694 C C . VAL A 1 93 ? 26.036 20.745 14.887 1.00 36.36 93 VAL A C 1
ATOM 695 O O . VAL A 1 93 ? 26.545 20.538 15.989 1.00 37.80 93 VAL A O 1
ATOM 699 N N . LEU A 1 94 ? 26.350 20.028 13.819 1.00 40.40 94 LEU A N 1
ATOM 700 C CA . LEU A 1 94 ? 27.347 18.977 13.934 1.00 52.27 94 LEU A CA 1
ATOM 701 C C . LEU A 1 94 ? 28.590 19.615 14.559 1.00 56.04 94 LEU A C 1
ATOM 702 O O . LEU A 1 94 ? 29.254 19.012 15.401 1.00 63.06 94 LEU A O 1
ATOM 707 N N . ARG A 1 95 ? 28.878 20.849 14.144 1.00 54.20 95 ARG A N 1
ATOM 708 C CA . ARG A 1 95 ? 30.014 21.618 14.653 1.00 42.28 95 ARG A CA 1
ATOM 709 C C . ARG A 1 95 ? 29.745 22.087 16.084 1.00 35.40 95 ARG A C 1
ATOM 710 O O . ARG A 1 95 ? 30.487 21.748 17.012 1.00 29.74 95 ARG A O 1
ATOM 718 N N . ALA A 1 96 ? 28.692 22.880 16.256 1.00 20.84 96 ALA A N 1
ATOM 719 C CA . ALA A 1 96 ? 28.337 23.377 17.579 1.00 26.91 96 ALA A CA 1
ATOM 720 C C . ALA A 1 96 ? 28.505 22.275 18.607 1.00 36.30 96 ALA A C 1
ATOM 721 O O . ALA A 1 96 ? 29.230 22.419 19.598 1.00 37.18 96 ALA A O 1
ATOM 723 N N . ILE A 1 97 ? 27.821 21.168 18.342 1.00 38.94 97 ILE A N 1
ATOM 724 C CA . ILE A 1 97 ? 27.829 19.994 19.197 1.00 38.88 97 ILE A CA 1
ATOM 725 C C . ILE A 1 97 ? 29.229 19.484 19.503 1.00 26.92 97 ILE A C 1
ATOM 726 O O . ILE A 1 97 ? 29.693 19.560 20.638 1.00 38.90 97 ILE A O 1
ATOM 731 N N . MET A 1 98 ? 29.903 18.966 18.491 1.00 35.30 98 MET A N 1
ATOM 732 C CA . MET A 1 98 ? 31.242 18.423 18.682 1.00 41.24 98 MET A CA 1
ATOM 733 C C . MET A 1 98 ? 32.166 19.407 19.399 1.00 49.19 98 MET A C 1
ATOM 7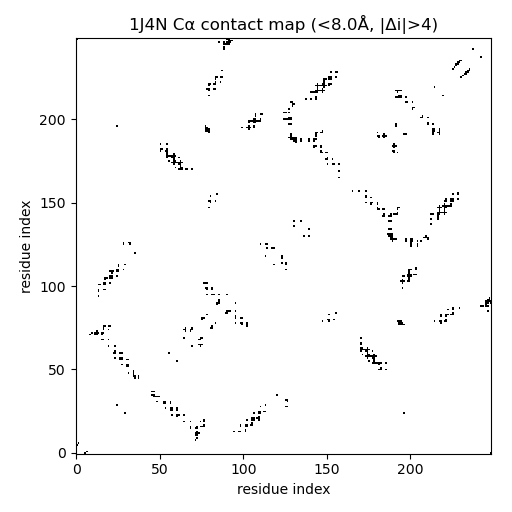34 O O . MET A 1 98 ? 33.066 19.007 20.132 1.00 53.68 98 MET A O 1
ATOM 739 N N . TYR A 1 99 ? 31.930 20.696 19.183 1.00 55.04 99 TYR A N 1
ATOM 740 C CA . TYR A 1 99 ? 32.736 21.755 19.784 1.00 53.34 99 TYR A CA 1
ATOM 741 C C . TYR A 1 99 ? 32.441 21.928 21.273 1.00 47.84 99 TYR A C 1
ATOM 742 O O . TYR A 1 99 ? 33.350 21.870 22.107 1.00 36.21 99 TYR A O 1
ATOM 751 N N . ILE A 1 100 ? 31.170 22.153 21.601 1.00 40.49 100 ILE A N 1
ATOM 752 C CA . ILE A 1 100 ? 30.760 22.346 22.991 1.00 38.63 100 ILE A CA 1
ATOM 753 C C . ILE A 1 100 ? 31.217 21.199 23.886 1.00 40.89 100 ILE A C 1
ATOM 754 O O . ILE A 1 100 ? 31.419 21.377 25.083 1.00 45.89 100 ILE A O 1
ATOM 759 N N . ILE A 1 101 ? 31.385 20.024 23.298 1.00 42.82 101 ILE A N 1
ATOM 760 C CA . ILE A 1 101 ? 31.823 18.867 24.054 1.00 44.51 101 ILE A CA 1
ATOM 761 C C . ILE A 1 101 ? 33.334 18.949 24.236 1.00 34.74 101 ILE A C 1
ATOM 762 O O . ILE A 1 101 ? 33.855 18.695 25.322 1.00 44.20 101 ILE A O 1
ATOM 767 N N . ALA A 1 102 ? 34.039 19.307 23.170 1.00 33.85 102 ALA A N 1
ATOM 768 C CA . ALA A 1 102 ? 35.490 19.443 23.245 1.00 37.59 102 ALA A CA 1
ATOM 769 C C . ALA A 1 102 ? 35.784 20.507 24.297 1.00 36.49 102 ALA A C 1
ATOM 770 O O . ALA A 1 102 ? 36.793 20.453 25.001 1.00 39.79 102 ALA A O 1
ATOM 772 N N . GLN A 1 103 ? 34.880 21.471 24.400 1.00 30.95 103 GLN A N 1
ATOM 773 C CA . GLN A 1 103 ? 35.013 22.551 25.363 1.00 40.75 103 GLN A CA 1
ATOM 774 C C . GLN A 1 103 ? 34.846 22.055 26.805 1.00 44.35 103 GLN A C 1
ATOM 775 O O . GLN A 1 103 ? 35.813 22.065 27.585 1.00 46.03 103 GLN A O 1
ATOM 781 N N . CYS A 1 104 ? 33.639 21.612 27.160 1.00 42.40 104 CYS A N 1
ATOM 782 C CA . CYS A 1 104 ? 33.382 21.098 28.511 1.00 31.18 104 CYS A CA 1
ATOM 783 C C . CYS A 1 104 ? 34.422 20.067 28.924 1.00 20.83 104 CYS A C 1
ATOM 784 O O . CYS A 1 104 ? 34.893 20.082 30.056 1.00 36.26 104 CYS A O 1
ATOM 787 N N . VAL A 1 105 ? 34.801 19.178 28.018 1.00 27.48 105 VAL A N 1
ATOM 788 C CA . VAL A 1 105 ? 35.809 18.177 28.371 1.00 39.83 105 VAL A CA 1
ATOM 789 C C . VAL A 1 105 ? 37.161 18.817 28.669 1.00 39.23 105 VAL A C 1
ATOM 790 O O . VAL A 1 105 ? 37.817 18.458 29.648 1.00 45.07 105 VAL A O 1
ATOM 794 N N . GLY A 1 106 ? 37.581 19.755 27.821 1.00 39.55 106 GLY A N 1
ATOM 795 C CA . GLY A 1 106 ? 38.859 20.417 28.030 1.00 32.10 106 GLY A CA 1
ATOM 796 C C . GLY A 1 106 ? 38.868 21.108 29.377 1.00 35.14 106 GLY A C 1
ATOM 797 O O . GLY A 1 106 ? 39.867 21.087 30.110 1.00 26.86 106 GLY A O 1
ATOM 798 N N . ALA A 1 107 ? 37.737 21.730 29.701 1.00 35.06 107 ALA A N 1
ATOM 799 C CA . ALA A 1 107 ? 37.581 22.419 30.974 1.00 38.98 107 ALA A CA 1
ATOM 800 C C . ALA A 1 107 ? 37.753 21.358 32.049 1.00 46.23 107 ALA A C 1
ATOM 801 O O . ALA A 1 107 ? 38.652 21.443 32.891 1.00 51.60 107 ALA A O 1
ATOM 803 N N . ILE A 1 108 ? 36.882 20.352 31.991 1.00 39.73 108 ILE A N 1
ATOM 804 C CA . ILE A 1 108 ? 36.894 19.233 32.929 1.00 39.84 108 ILE A CA 1
ATOM 805 C C . ILE A 1 108 ? 38.300 18.656 33.055 1.00 34.89 108 ILE A C 1
ATOM 806 O O . ILE A 1 108 ? 38.778 18.384 34.148 1.00 38.09 108 ILE A O 1
ATOM 811 N N . VAL A 1 109 ? 38.970 18.484 31.927 1.00 33.33 109 VAL A N 1
ATOM 812 C CA . VAL A 1 109 ? 40.313 17.943 31.944 1.00 37.62 109 VAL A CA 1
ATOM 813 C C . VAL A 1 109 ? 41.273 18.909 32.613 1.00 46.36 109 VAL A C 1
ATOM 814 O O . VAL A 1 109 ? 42.044 18.516 33.486 1.00 47.56 109 VAL A O 1
ATOM 818 N N . ALA A 1 110 ? 41.218 20.175 32.206 1.00 48.42 110 ALA A N 1
ATOM 819 C CA . ALA A 1 110 ? 42.105 21.203 32.757 1.00 48.02 110 ALA A CA 1
ATOM 820 C C . ALA A 1 110 ? 41.868 21.446 34.240 1.00 39.58 110 ALA A C 1
ATOM 821 O O . ALA A 1 110 ? 42.808 21.450 35.039 1.00 28.80 110 ALA A O 1
ATOM 823 N N . THR A 1 111 ? 40.608 21.668 34.598 1.00 33.31 111 THR A N 1
ATOM 824 C CA . THR A 1 111 ? 40.240 21.910 35.983 1.00 37.31 111 THR A CA 1
ATOM 825 C C . THR A 1 111 ? 40.729 20.758 36.851 1.00 41.34 111 THR A C 1
ATOM 826 O O . THR A 1 111 ? 40.968 20.929 38.044 1.00 37.76 111 THR A O 1
ATOM 830 N N . ALA A 1 112 ? 40.891 19.589 36.238 1.00 47.92 112 ALA A N 1
ATOM 831 C CA . ALA A 1 112 ? 41.328 18.396 36.959 1.00 49.85 112 ALA A CA 1
ATOM 832 C C . ALA A 1 112 ? 42.841 18.226 37.006 1.00 44.48 112 ALA A C 1
ATOM 833 O O . ALA A 1 112 ? 43.360 17.484 37.831 1.00 50.11 112 ALA A O 1
ATOM 835 N N . ILE A 1 113 ? 43.553 18.902 36.119 1.00 50.41 113 ILE A N 1
ATOM 836 C CA . ILE A 1 113 ? 45.006 18.813 36.116 1.00 47.17 113 ILE A CA 1
ATOM 837 C C . ILE A 1 113 ? 45.554 19.811 37.137 1.00 49.24 113 ILE A C 1
ATOM 838 O O . ILE A 1 113 ? 46.658 19.651 37.655 1.00 50.72 113 ILE A O 1
ATOM 843 N N . LEU A 1 114 ? 44.763 20.842 37.418 1.00 53.74 114 LEU A N 1
ATOM 844 C CA . LEU A 1 114 ? 45.134 21.868 38.383 1.00 49.82 114 LEU A CA 1
ATOM 845 C C . LEU A 1 114 ? 45.005 21.310 39.799 1.00 54.54 114 LEU A C 1
ATOM 846 O O . LEU A 1 114 ? 45.808 21.629 40.686 1.00 35.69 114 LEU A O 1
ATOM 851 N N . SER A 1 115 ? 43.977 20.489 40.003 1.00 57.48 115 SER A N 1
ATOM 852 C CA . SER A 1 115 ? 43.732 19.868 41.300 1.00 58.33 115 SER A CA 1
ATOM 853 C C . SER A 1 115 ? 45.039 19.290 41.805 1.00 52.53 115 SER A C 1
ATOM 854 O O . SER A 1 115 ? 45.355 19.381 42.988 1.00 63.09 115 SER A O 1
ATOM 857 N N . GLY A 1 116 ? 45.803 18.697 40.897 1.00 45.67 116 GLY A N 1
ATOM 858 C CA . GLY A 1 116 ? 47.078 18.128 41.282 1.00 37.89 116 GLY A CA 1
ATOM 859 C C . GLY A 1 116 ? 48.128 19.207 41.446 1.00 47.81 116 GLY A C 1
ATOM 860 O O . GLY A 1 116 ? 48.895 19.194 42.413 1.00 54.69 116 GLY A O 1
ATOM 861 N N . ILE A 1 117 ? 48.167 20.145 40.503 1.00 50.08 117 ILE A N 1
ATOM 862 C CA . ILE A 1 117 ? 49.137 21.238 40.559 1.00 48.75 117 ILE A CA 1
ATOM 863 C C . ILE A 1 117 ? 48.990 22.031 41.856 1.00 47.41 117 ILE A C 1
ATOM 864 O O . ILE A 1 117 ? 49.984 22.378 42.494 1.00 39.24 117 ILE A O 1
ATOM 869 N N . THR A 1 118 ? 47.749 22.307 42.242 1.00 31.22 118 THR A N 1
ATOM 870 C CA . THR A 1 118 ? 47.493 23.088 43.443 1.00 44.71 118 THR A CA 1
ATOM 871 C C . THR A 1 118 ? 46.887 22.294 44.609 1.00 47.28 118 THR A C 1
ATOM 872 O O . THR A 1 118 ? 46.274 22.870 45.506 1.00 42.32 118 THR A O 1
ATOM 876 N N . SER A 1 119 ? 47.072 20.976 44.598 1.00 55.31 119 SER A N 1
ATOM 877 C CA . SER A 1 119 ? 46.542 20.102 45.650 1.00 54.06 119 SER A CA 1
ATOM 878 C C . SER A 1 119 ? 46.876 20.613 47.053 1.00 53.48 119 SER A C 1
ATOM 879 O O . SER A 1 119 ? 46.048 20.555 47.967 1.00 43.95 119 SER A O 1
ATOM 882 N N . SER A 1 120 ? 48.096 21.122 47.199 1.00 46.95 120 SER A N 1
ATOM 883 C CA . SER A 1 120 ? 48.598 21.651 48.460 1.00 40.33 120 SER A CA 1
ATOM 884 C C . SER A 1 120 ? 47.807 22.841 49.011 1.00 42.36 120 SER A C 1
ATOM 885 O O . SER A 1 120 ? 48.213 23.463 49.988 1.00 45.57 120 SER A O 1
ATOM 888 N N . LEU A 1 121 ? 46.675 23.151 48.396 1.00 52.64 121 LEU A N 1
ATOM 889 C CA . LEU A 1 121 ? 45.857 24.270 48.850 1.00 63.80 121 LEU A CA 1
ATOM 890 C C . LEU A 1 121 ? 44.655 23.785 49.658 1.00 69.10 121 LEU A C 1
ATOM 891 O O . LEU A 1 121 ? 44.049 22.764 49.332 1.00 68.82 121 LEU A O 1
ATOM 896 N N . PRO A 1 122 ? 44.296 24.519 50.725 1.00 75.41 122 PRO A N 1
ATOM 897 C CA . PRO A 1 122 ? 43.176 24.223 51.626 1.00 78.31 122 PRO A CA 1
ATOM 898 C C . PRO A 1 122 ? 41.837 24.006 50.927 1.00 80.70 122 PRO A C 1
ATOM 899 O O . PRO A 1 122 ? 41.682 23.078 50.136 1.00 80.78 122 PRO A O 1
ATOM 903 N N . ASP A 1 123 ? 40.871 24.866 51.241 1.00 84.03 123 ASP A N 1
ATOM 904 C CA . ASP A 1 123 ? 39.532 24.791 50.663 1.00 88.05 123 ASP A CA 1
ATOM 905 C C . ASP A 1 123 ? 39.587 25.071 49.168 1.00 83.11 123 ASP A C 1
ATOM 906 O O . ASP A 1 123 ? 38.881 25.946 48.660 1.00 84.01 123 ASP A O 1
ATOM 911 N N . ASN A 1 124 ? 40.428 24.314 48.472 1.00 75.31 124 ASN A N 1
ATOM 912 C CA . ASN A 1 124 ? 40.617 24.469 47.038 1.00 65.40 124 ASN A CA 1
ATOM 913 C C . ASN A 1 124 ? 39.324 24.383 46.252 1.00 55.66 124 ASN A C 1
ATOM 914 O O . ASN A 1 124 ? 38.875 23.292 45.915 1.00 51.79 124 ASN A O 1
ATOM 919 N N . SER A 1 125 ? 38.739 25.536 45.943 1.00 54.03 125 SER A N 1
ATOM 920 C CA . SER A 1 125 ? 37.497 25.579 45.183 1.00 53.09 125 SER A CA 1
ATOM 921 C C . SER A 1 125 ? 37.770 25.414 43.690 1.00 49.96 125 SER A C 1
ATOM 922 O O . SER A 1 125 ? 36.843 25.246 42.896 1.00 50.07 125 SER A O 1
ATOM 925 N N . LEU A 1 126 ? 39.041 25.464 43.309 1.00 45.44 126 LEU A N 1
ATOM 926 C CA . LEU A 1 126 ? 39.409 25.324 41.906 1.00 48.77 126 LEU A CA 1
ATOM 927 C C . LEU A 1 126 ? 38.666 26.363 41.064 1.00 44.96 126 LEU A C 1
ATOM 928 O O . LEU A 1 126 ? 38.165 26.066 39.980 1.00 39.07 126 LEU A O 1
ATOM 933 N N . GLY A 1 127 ? 38.593 27.582 41.584 1.00 53.93 127 GLY A N 1
ATOM 934 C CA . GLY A 1 127 ? 37.924 28.656 40.874 1.00 53.69 127 GLY A CA 1
ATOM 935 C C . GLY A 1 127 ? 36.493 28.370 40.465 1.00 50.90 127 GLY A C 1
ATOM 936 O O . GLY A 1 127 ? 36.038 28.819 39.411 1.00 46.41 127 GLY A O 1
ATOM 937 N N . LEU A 1 128 ? 35.765 27.634 41.293 1.00 50.83 128 LEU A N 1
ATOM 938 C CA . LEU A 1 128 ? 34.381 27.321 40.972 1.00 51.75 128 LEU A CA 1
ATOM 939 C C . LEU A 1 128 ? 33.541 28.597 41.049 1.00 43.49 128 LEU A C 1
ATOM 940 O O . LEU A 1 128 ? 33.717 29.408 41.953 1.00 33.05 128 LEU A O 1
ATOM 945 N N . ASN A 1 129 ? 32.636 28.774 40.092 1.00 44.18 129 ASN A N 1
ATOM 946 C CA . ASN A 1 129 ? 31.779 29.958 40.057 1.00 55.71 129 ASN A CA 1
ATOM 947 C C . ASN A 1 129 ? 30.690 29.873 41.117 1.00 60.06 129 ASN A C 1
ATOM 948 O O . ASN A 1 129 ? 29.862 28.963 41.101 1.00 65.24 129 ASN A O 1
ATOM 953 N N . ALA A 1 130 ? 30.691 30.827 42.040 1.00 64.27 130 ALA A N 1
ATOM 954 C CA . ALA A 1 130 ? 29.708 30.832 43.114 1.00 61.37 130 ALA A CA 1
ATOM 955 C C . ALA A 1 130 ? 29.101 32.203 43.361 1.00 59.87 130 ALA A C 1
ATOM 956 O O . ALA A 1 130 ? 29.793 33.219 43.340 1.00 59.30 130 ALA A O 1
ATOM 958 N N . LEU A 1 131 ? 27.794 32.217 43.592 1.00 56.08 131 LEU A N 1
ATOM 959 C CA . LEU A 1 131 ? 27.071 33.449 43.859 1.00 64.62 131 LEU A CA 1
ATOM 960 C C . LEU A 1 131 ? 27.675 34.048 45.130 1.00 65.03 131 LEU A C 1
ATOM 961 O O . LEU A 1 131 ? 27.674 33.416 46.182 1.00 75.13 131 LEU A O 1
ATOM 966 N N . ALA A 1 132 ? 28.194 35.266 45.029 1.00 59.34 132 ALA A N 1
ATOM 967 C CA . ALA A 1 132 ? 28.824 35.913 46.171 1.00 52.91 132 ALA A CA 1
ATOM 968 C C . ALA A 1 132 ? 27.843 36.403 47.220 1.00 54.26 132 ALA A C 1
ATOM 969 O O . ALA A 1 132 ? 26.711 36.780 46.909 1.00 57.24 132 ALA A O 1
ATOM 971 N N . PRO A 1 133 ? 28.273 36.406 48.489 1.00 47.21 133 PRO A N 1
ATOM 972 C CA . PRO A 1 133 ? 27.447 36.857 49.608 1.00 45.71 133 PRO A CA 1
ATOM 973 C C . PRO A 1 133 ? 26.914 38.263 49.382 1.00 41.92 133 PRO A C 1
ATOM 974 O O . PRO A 1 133 ? 27.672 39.228 49.396 1.00 49.66 133 PRO A O 1
ATOM 978 N N . GLY A 1 134 ? 25.609 38.380 49.165 1.00 43.65 134 GLY A N 1
ATOM 979 C CA . GLY A 1 134 ? 25.023 39.692 48.956 1.00 44.06 134 GLY A CA 1
ATOM 980 C C . GLY A 1 134 ? 24.423 39.867 47.576 1.00 49.13 134 GLY A C 1
ATOM 981 O O . GLY A 1 134 ? 23.728 40.850 47.304 1.00 43.06 134 GLY A O 1
ATOM 982 N N . VAL A 1 135 ? 24.699 38.910 46.698 1.00 48.26 135 VAL A N 1
ATOM 983 C CA . VAL A 1 135 ? 24.184 38.962 45.341 1.00 55.78 135 VAL A CA 1
ATOM 984 C C . VAL A 1 135 ? 22.886 38.176 45.284 1.00 60.95 135 VAL A C 1
ATOM 985 O O . VAL A 1 135 ? 22.894 36.946 45.350 1.00 54.42 135 VAL A O 1
ATOM 989 N N . ASN A 1 136 ? 21.772 38.893 45.179 1.00 65.85 136 ASN A N 1
ATOM 990 C CA . ASN A 1 136 ? 20.461 38.259 45.112 1.00 77.72 136 ASN A CA 1
ATOM 991 C C . ASN A 1 136 ? 20.421 37.242 43.978 1.00 82.04 136 ASN A C 1
ATOM 992 O O . ASN A 1 136 ? 20.075 37.581 42.849 1.00 85.66 136 ASN A O 1
ATOM 997 N N . SER A 1 137 ? 20.787 36.000 44.288 1.00 87.72 137 SER A N 1
ATOM 998 C CA . SER A 1 137 ? 20.811 34.923 43.300 1.00 94.71 137 SER A CA 1
ATOM 999 C C . SER A 1 137 ? 19.615 35.004 42.371 1.00 94.35 137 SER A C 1
ATOM 1000 O O . SER A 1 137 ? 18.560 35.520 42.742 1.00 99.59 137 SER A O 1
ATOM 1003 N N . GLY A 1 138 ? 19.776 34.481 41.164 1.00 89.58 138 GLY A N 1
ATOM 1004 C CA . GLY A 1 138 ? 18.691 34.539 40.208 1.00 94.87 138 GLY A CA 1
ATOM 1005 C C . GLY A 1 138 ? 18.695 35.917 39.585 1.00 95.70 138 GLY A C 1
ATOM 1006 O O . GLY A 1 138 ? 19.189 36.097 38.475 1.00 99.26 138 GLY A O 1
ATOM 1007 N N . GLN A 1 139 ? 18.151 36.901 40.294 1.00 92.90 139 GLN A N 1
ATOM 1008 C CA . GLN A 1 139 ? 18.140 38.261 39.772 1.00 91.12 139 GLN A CA 1
ATOM 1009 C C . GLN A 1 139 ? 19.585 38.747 39.763 1.00 81.90 139 GLN A C 1
ATOM 1010 O O . GLN A 1 139 ? 19.889 39.851 39.312 1.00 87.79 139 GLN A O 1
ATOM 1016 N N . GLY A 1 140 ? 20.469 37.902 40.282 1.00 70.98 140 GLY A N 1
ATOM 1017 C CA . GLY A 1 140 ? 21.881 38.217 40.303 1.00 66.11 140 GLY A CA 1
ATOM 1018 C C . GLY A 1 140 ? 22.492 37.623 39.049 1.00 63.80 140 GLY A C 1
ATOM 1019 O O . GLY A 1 140 ? 23.700 37.680 38.853 1.00 55.00 140 GLY A O 1
ATOM 1020 N N . LEU A 1 141 ? 21.631 37.053 38.202 1.00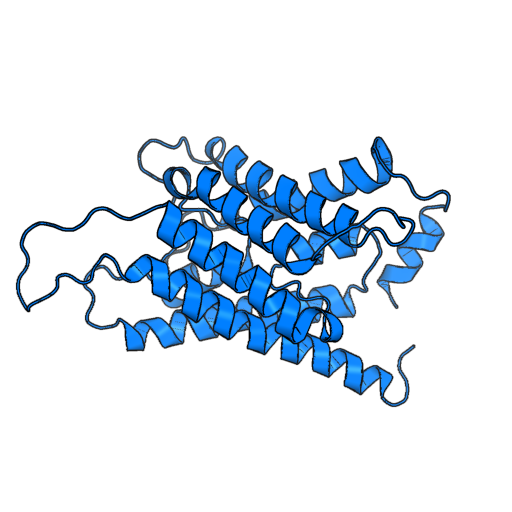 65.30 141 LEU A N 1
ATOM 1021 C CA . L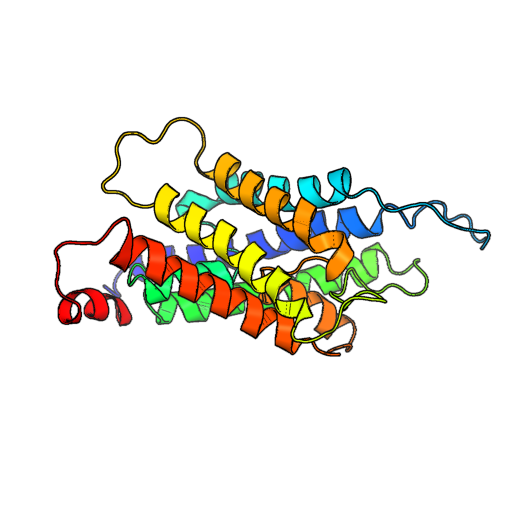EU A 1 141 ? 22.024 36.425 36.938 1.00 52.78 141 LEU A CA 1
ATOM 1022 C C . LEU A 1 141 ? 22.004 37.400 35.762 1.00 51.75 141 LEU A C 1
ATOM 1023 O O . LEU A 1 141 ? 22.233 37.018 34.611 1.00 42.95 141 LEU A O 1
ATOM 1028 N N . GLY A 1 142 ? 21.720 38.663 36.056 1.00 55.35 142 GLY A N 1
ATOM 1029 C CA . GLY A 1 142 ? 21.710 39.669 35.016 1.00 50.04 142 GLY A CA 1
ATOM 1030 C C . GLY A 1 142 ? 23.157 39.951 34.679 1.00 54.22 142 GLY A C 1
ATOM 1031 O O . GLY A 1 142 ? 23.471 40.490 33.620 1.00 62.26 142 GLY A O 1
ATOM 1032 N N . ILE A 1 143 ? 24.035 39.573 35.605 1.00 55.08 143 ILE A N 1
ATOM 1033 C CA . ILE A 1 143 ? 25.474 39.756 35.459 1.00 49.43 143 ILE A CA 1
ATOM 1034 C C . ILE A 1 143 ? 25.999 38.862 34.339 1.00 47.48 143 ILE A C 1
ATOM 1035 O O . ILE A 1 143 ? 26.543 39.357 33.354 1.00 51.96 143 ILE A O 1
ATOM 1040 N N . GLU A 1 144 ? 25.830 37.550 34.491 1.00 43.05 144 GLU A N 1
ATOM 1041 C CA . GLU A 1 144 ? 26.281 36.597 33.480 1.00 46.13 144 GLU A CA 1
ATOM 1042 C C . GLU A 1 144 ? 25.659 36.901 32.117 1.00 53.61 144 GLU A C 1
ATOM 1043 O O . GLU A 1 144 ? 26.307 36.771 31.077 1.00 61.22 144 GLU A O 1
ATOM 1049 N N . ILE A 1 145 ? 24.394 37.303 32.130 1.00 49.77 145 ILE A N 1
ATOM 1050 C CA . ILE A 1 145 ? 23.690 37.615 30.899 1.00 37.76 145 ILE A CA 1
ATOM 1051 C C . ILE A 1 145 ? 24.327 38.792 30.160 1.00 37.47 145 ILE A C 1
ATOM 1052 O O . ILE A 1 145 ? 24.531 38.732 28.948 1.00 33.85 145 ILE A O 1
ATOM 1057 N N . ILE A 1 146 ? 24.636 39.863 30.879 1.00 38.85 146 ILE A N 1
ATOM 1058 C CA . ILE A 1 146 ? 25.253 41.028 30.252 1.00 45.64 146 ILE A CA 1
ATOM 1059 C C . ILE A 1 146 ? 26.700 40.731 29.893 1.00 44.01 146 ILE A C 1
ATOM 1060 O O . ILE A 1 146 ? 27.176 41.111 28.826 1.00 56.89 146 ILE A O 1
ATOM 1065 N N . GLY A 1 147 ? 27.394 40.051 30.795 1.00 39.12 147 GLY A N 1
ATOM 1066 C CA . GLY A 1 147 ? 28.783 39.717 30.558 1.00 32.70 147 GLY A CA 1
AT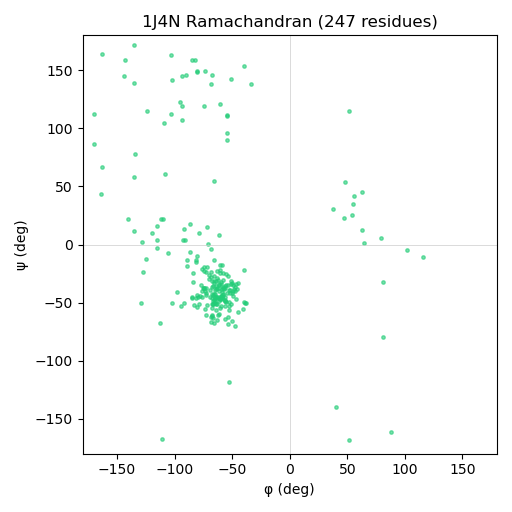OM 1067 C C . GLY A 1 147 ? 28.995 38.876 29.318 1.00 39.21 147 GLY A C 1
ATOM 1068 O O . GLY A 1 147 ? 29.910 39.134 28.540 1.00 43.47 147 GLY A O 1
ATOM 1069 N N . THR A 1 148 ? 28.157 37.863 29.127 1.00 45.32 148 THR A N 1
ATOM 1070 C CA . THR A 1 148 ? 28.283 36.997 27.961 1.00 41.63 148 THR A CA 1
ATOM 1071 C C . THR A 1 148 ? 27.731 37.709 26.734 1.00 44.53 148 THR A C 1
ATOM 1072 O O . THR A 1 148 ? 28.235 37.547 25.621 1.00 45.31 148 THR A O 1
ATOM 1076 N N . LEU A 1 149 ? 26.690 38.505 26.941 1.00 36.29 149 LEU A N 1
ATOM 1077 C CA . LEU A 1 149 ? 26.095 39.231 25.838 1.00 34.39 149 LEU A CA 1
ATOM 1078 C C . LEU A 1 149 ? 27.139 40.076 25.136 1.00 33.14 149 LEU A C 1
ATOM 1079 O O . LEU A 1 149 ? 27.454 39.837 23.968 1.00 35.36 149 LEU A O 1
ATOM 1084 N N . GLN A 1 150 ? 27.681 41.055 25.856 1.00 31.50 150 GLN A N 1
ATOM 1085 C CA . GLN A 1 150 ? 28.684 41.949 25.289 1.00 30.66 150 GLN A CA 1
ATOM 1086 C C . GLN A 1 150 ? 29.786 41.181 24.569 1.00 27.58 150 GLN A C 1
ATOM 1087 O O . GLN A 1 150 ? 30.233 41.611 23.505 1.00 27.41 150 GLN A O 1
ATOM 1093 N N . LEU A 1 151 ? 30.194 40.037 25.126 1.00 18.54 151 LEU A N 1
ATOM 1094 C CA . LEU A 1 151 ? 31.236 39.204 24.511 1.00 15.61 151 LEU A CA 1
ATOM 1095 C C . LEU A 1 151 ? 30.790 38.676 23.162 1.00 28.85 151 LEU A C 1
ATOM 1096 O O . LEU A 1 151 ? 31.370 39.002 22.130 1.00 25.95 151 LEU A O 1
ATOM 1101 N N . VAL A 1 152 ? 29.757 37.844 23.177 1.00 31.27 152 VAL A N 1
ATOM 1102 C CA . VAL A 1 152 ? 29.232 37.271 21.955 1.00 22.19 152 VAL A CA 1
ATOM 1103 C C . VAL A 1 152 ? 28.954 38.353 20.933 1.00 14.83 152 VAL A C 1
ATOM 1104 O O . VAL A 1 152 ? 29.195 38.165 19.736 1.00 15.94 152 VAL A O 1
ATOM 1108 N N . LEU A 1 153 ? 28.437 39.490 21.387 1.00 23.65 153 LEU A N 1
ATOM 1109 C CA . LEU A 1 153 ? 28.151 40.574 20.452 1.00 25.67 153 LEU A CA 1
ATOM 1110 C C . LEU A 1 153 ? 29.441 41.033 19.766 1.00 29.09 153 LEU A C 1
ATOM 1111 O O . LEU A 1 153 ? 29.460 41.309 18.572 1.00 30.74 153 LEU A O 1
ATOM 1116 N N . CYS A 1 154 ? 30.526 41.111 20.525 1.00 32.33 154 CYS A N 1
ATOM 1117 C CA . CYS A 1 154 ? 31.788 41.546 19.954 1.00 27.72 154 CYS A CA 1
ATOM 1118 C C . CYS A 1 154 ? 32.252 40.538 18.917 1.00 20.08 154 CYS A C 1
ATOM 1119 O O . CYS A 1 154 ? 32.711 40.916 17.837 1.00 18.28 154 CYS A O 1
ATOM 1122 N N . VAL A 1 155 ? 32.114 39.255 19.237 1.00 23.16 155 VAL A N 1
ATOM 1123 C CA . VAL A 1 155 ? 32.516 38.199 18.313 1.00 25.52 155 VAL A CA 1
ATOM 1124 C C . VAL A 1 155 ? 31.727 38.232 16.997 1.00 27.08 155 VAL A C 1
ATOM 1125 O O . VAL A 1 155 ? 32.267 37.928 15.936 1.00 25.55 155 VAL A O 1
ATOM 1129 N N . LEU A 1 156 ? 30.456 38.616 17.059 1.00 30.53 156 LEU A N 1
ATOM 1130 C CA . LEU A 1 156 ? 29.634 38.659 15.856 1.00 25.99 156 LEU A CA 1
ATOM 1131 C C . LEU A 1 156 ? 30.016 39.825 14.969 1.00 27.54 156 LEU A C 1
ATOM 1132 O O . LEU A 1 156 ? 30.048 39.708 13.732 1.00 26.68 156 LEU A O 1
ATOM 1137 N N . ALA A 1 157 ? 30.302 40.959 15.587 1.00 20.23 157 ALA A N 1
ATOM 1138 C CA . ALA A 1 157 ? 30.680 42.123 14.803 1.00 22.98 157 ALA A CA 1
ATOM 1139 C C . ALA A 1 157 ? 32.099 41.936 14.246 1.00 21.80 157 ALA A C 1
ATOM 1140 O O . ALA A 1 157 ? 32.378 42.300 13.116 1.00 24.92 157 ALA A O 1
ATOM 1142 N N . THR A 1 158 ? 32.974 41.333 15.035 1.00 20.52 158 THR A N 1
ATOM 1143 C CA . THR A 1 158 ? 34.365 41.133 14.624 1.00 25.18 158 THR A CA 1
ATOM 1144 C C . THR A 1 158 ? 34.553 40.134 13.488 1.00 25.12 158 THR A C 1
ATOM 1145 O O . THR A 1 158 ? 35.549 40.183 12.771 1.00 37.23 158 THR A O 1
ATOM 1149 N N . THR A 1 159 ? 33.602 39.231 13.320 1.00 31.64 159 THR A N 1
ATOM 1150 C CA . THR A 1 159 ? 33.689 38.263 12.242 1.00 27.75 159 THR A CA 1
ATOM 1151 C C . THR A 1 159 ? 32.556 38.494 11.246 1.00 18.61 159 THR A C 1
ATOM 1152 O O . THR A 1 159 ? 32.281 37.644 10.413 1.00 26.95 159 THR A O 1
ATOM 1156 N N . ASP A 1 160 ? 31.927 39.666 11.317 1.00 34.22 160 ASP A N 1
ATOM 1157 C CA . ASP A 1 160 ? 30.812 40.005 10.438 1.00 31.28 160 ASP A CA 1
ATOM 1158 C C . ASP A 1 160 ? 31.058 39.671 8.964 1.00 46.03 160 ASP A C 1
ATOM 1159 O O . ASP A 1 160 ? 30.139 39.230 8.276 1.00 55.69 160 ASP A O 1
ATOM 1164 N N . ARG A 1 161 ? 32.279 39.883 8.474 1.00 44.05 161 ARG A N 1
ATOM 1165 C CA . ARG A 1 161 ? 32.630 39.543 7.084 1.00 42.13 161 ARG A CA 1
ATOM 1166 C C . ARG A 1 161 ? 32.244 40.533 5.973 1.00 36.62 161 ARG A C 1
ATOM 1167 O O . ARG A 1 161 ? 32.936 40.615 4.968 1.00 30.91 161 ARG A O 1
ATOM 1175 N N . ARG A 1 162 ? 31.136 41.255 6.134 1.00 24.79 162 ARG A N 1
ATOM 1176 C CA . ARG A 1 162 ? 30.709 42.242 5.149 1.00 21.97 162 ARG A CA 1
ATOM 1177 C C . ARG A 1 162 ? 31.507 43.509 5.398 1.00 32.68 162 ARG A C 1
ATOM 1178 O O . ARG A 1 162 ? 31.551 44.420 4.563 1.00 38.42 162 ARG A O 1
ATOM 1186 N N . ARG A 1 163 ? 32.137 43.558 6.566 1.00 31.96 163 ARG A N 1
ATOM 1187 C CA . ARG A 1 163 ? 32.921 44.715 6.969 1.00 34.43 163 ARG A CA 1
ATOM 1188 C C . ARG A 1 163 ? 34.313 44.736 6.358 1.00 32.10 163 ARG A C 1
ATOM 1189 O O . ARG A 1 163 ? 34.921 43.692 6.111 1.00 27.29 163 ARG A O 1
ATOM 1197 N N . ARG A 1 164 ? 34.806 45.948 6.129 1.00 42.38 164 ARG A N 1
ATOM 1198 C CA . ARG A 1 164 ? 36.133 46.175 5.591 1.00 38.91 164 ARG A CA 1
ATOM 1199 C C . ARG A 1 164 ? 36.710 47.370 6.333 1.00 35.38 164 ARG A C 1
ATOM 1200 O O . ARG A 1 164 ? 37.609 48.045 5.839 1.00 36.58 164 ARG A O 1
ATOM 1208 N N . ASP A 1 165 ? 36.177 47.636 7.521 1.00 32.71 165 ASP A N 1
ATOM 1209 C CA . ASP A 1 165 ? 36.648 48.751 8.325 1.00 26.33 165 ASP A CA 1
ATOM 1210 C C . ASP A 1 165 ? 37.294 48.283 9.624 1.00 32.87 165 ASP A C 1
ATOM 1211 O O . ASP A 1 165 ? 37.650 49.105 10.473 1.00 31.54 165 ASP A O 1
ATOM 1216 N N . LEU A 1 166 ? 37.412 46.967 9.803 1.00 31.66 166 LEU A N 1
ATOM 1217 C CA . LEU A 1 166 ? 38.078 46.450 10.993 1.00 29.39 166 LEU A CA 1
ATOM 1218 C C . LEU A 1 166 ? 39.549 46.840 10.857 1.00 20.08 166 LEU A C 1
ATOM 1219 O O . LEU A 1 166 ? 40.090 46.884 9.751 1.00 31.32 166 LEU A O 1
ATOM 1224 N N . GLY A 1 167 ? 40.185 47.136 11.978 1.00 19.42 167 GLY A N 1
ATOM 1225 C CA . GLY A 1 167 ? 41.583 47.520 11.956 1.00 21.56 167 GLY A CA 1
ATOM 1226 C C . GLY A 1 167 ? 42.194 46.943 13.204 1.00 22.69 167 GLY A C 1
ATOM 1227 O O . GLY A 1 167 ? 41.527 46.883 14.236 1.00 20.63 167 GLY A O 1
ATOM 1228 N N . GLY A 1 168 ? 43.449 46.516 13.137 1.00 7.03 168 GLY A N 1
ATOM 1229 C CA . GLY A 1 168 ? 44.045 45.932 14.323 1.00 2.00 168 GLY A CA 1
ATOM 1230 C C . GLY A 1 168 ? 43.792 44.429 14.453 1.00 7.05 168 GLY A C 1
ATOM 1231 O O . GLY A 1 168 ? 43.421 43.751 13.490 1.00 13.51 168 GLY A O 1
ATOM 1232 N N . SER A 1 169 ? 43.967 43.910 15.662 1.00 3.50 169 SER A N 1
ATOM 1233 C CA . SER A 1 169 ? 43.809 42.479 15.906 1.00 20.78 169 SER A CA 1
ATOM 1234 C C . SER A 1 169 ? 42.432 41.981 16.388 1.00 7.91 169 SER A C 1
ATOM 1235 O O . SER A 1 169 ? 41.948 42.369 17.454 1.00 11.84 169 SER A O 1
ATOM 1238 N N . GLY A 1 170 ? 41.820 41.114 15.590 1.00 17.28 170 GLY A N 1
ATOM 1239 C CA . GLY A 1 170 ? 40.535 40.549 15.967 1.00 4.88 170 GLY A CA 1
ATOM 1240 C C . GLY A 1 170 ? 40.682 39.833 17.290 1.00 6.71 170 GLY A C 1
ATOM 1241 O O . GLY A 1 170 ? 39.855 39.998 18.177 1.00 16.81 170 GLY A O 1
ATOM 1242 N N . PRO A 1 171 ? 41.746 39.028 17.454 1.00 15.67 171 PRO A N 1
ATOM 1243 C CA . PRO A 1 171 ? 41.988 38.295 18.696 1.00 10.29 171 PRO A CA 1
ATOM 1244 C C . PRO A 1 171 ? 42.052 39.183 19.926 1.00 14.16 171 PRO A C 1
ATOM 1245 O O . PRO A 1 171 ? 41.369 38.936 20.920 1.00 24.28 171 PRO A O 1
ATOM 1249 N N . LEU A 1 172 ? 42.896 40.206 19.868 1.00 8.04 172 LEU A N 1
ATOM 1250 C CA . LEU A 1 172 ? 43.071 41.112 20.997 1.00 4.97 172 LEU A CA 1
ATOM 1251 C C . LEU A 1 172 ? 41.738 41.752 21.428 1.00 2.00 172 LEU A C 1
ATOM 1252 O O . LEU A 1 172 ? 41.455 41.872 22.615 1.00 2.00 172 LEU A O 1
ATOM 1257 N N . ALA A 1 173 ? 40.965 42.210 20.458 1.00 8.35 173 ALA A N 1
ATOM 1258 C CA . ALA A 1 173 ? 39.675 42.829 20.758 1.00 24.36 173 ALA A CA 1
ATOM 1259 C C . ALA A 1 173 ? 38.765 41.826 21.487 1.00 15.49 173 ALA A C 1
ATOM 1260 O O . ALA A 1 173 ? 38.137 42.153 22.492 1.00 22.45 173 ALA A O 1
ATOM 1262 N N . ILE A 1 174 ? 38.710 40.599 20.990 1.00 25.18 174 ILE A N 1
ATOM 1263 C CA . ILE A 1 174 ? 37.866 39.590 21.614 1.00 22.20 174 ILE A CA 1
ATOM 1264 C C . ILE A 1 174 ? 38.410 39.266 22.992 1.00 26.98 174 ILE A C 1
ATOM 1265 O O . ILE A 1 174 ? 37.658 39.045 23.949 1.00 31.91 174 ILE A O 1
ATOM 1270 N N . GLY A 1 175 ? 39.728 39.278 23.102 1.00 24.13 175 GLY A N 1
ATOM 1271 C CA . GLY A 1 175 ? 40.331 38.999 24.385 1.00 11.32 175 GLY A CA 1
ATOM 1272 C C . GLY A 1 175 ? 39.989 40.091 25.384 1.00 17.47 175 GLY A C 1
ATOM 1273 O O . GLY A 1 175 ? 39.690 39.808 26.534 1.00 14.83 175 GLY A O 1
ATOM 1274 N N . PHE A 1 176 ? 40.044 41.349 24.957 1.00 16.97 176 PHE A N 1
ATOM 1275 C CA . PHE A 1 176 ? 39.741 42.439 25.868 1.00 17.88 176 PHE A CA 1
ATOM 1276 C C . PHE A 1 176 ? 38.278 42.418 26.301 1.00 16.66 176 PHE A C 1
ATOM 1277 O O . PHE A 1 176 ? 37.938 42.884 27.397 1.00 15.16 176 PHE A O 1
ATOM 1285 N N . SER A 1 177 ? 37.425 41.862 25.446 1.00 15.26 177 SER A N 1
ATOM 1286 C CA . SER A 1 177 ? 36.000 41.718 25.740 1.00 21.21 177 SER A CA 1
ATOM 1287 C C . SER A 1 177 ? 35.921 40.708 26.886 1.00 21.29 177 SER A C 1
ATOM 1288 O O . SER A 1 177 ? 35.167 40.888 27.848 1.00 22.29 177 SER A O 1
ATOM 1291 N N . VAL A 1 178 ? 36.723 39.650 26.789 1.00 16.30 178 VAL A N 1
ATOM 1292 C CA . VAL A 1 178 ? 36.745 38.626 27.823 1.00 13.29 178 VAL A CA 1
ATOM 1293 C C . VAL A 1 178 ? 37.277 39.164 29.146 1.00 26.41 178 VAL A C 1
ATOM 1294 O O . VAL A 1 178 ? 36.855 38.725 30.216 1.00 23.05 178 VAL A O 1
ATOM 1298 N N . ALA A 1 179 ? 38.217 40.102 29.081 1.00 12.12 179 ALA A N 1
ATOM 1299 C CA . ALA A 1 179 ? 38.743 40.681 30.305 1.00 7.83 179 ALA A CA 1
ATOM 1300 C C . ALA A 1 179 ? 37.655 41.659 30.795 1.00 4.29 179 ALA A C 1
ATOM 1301 O O . ALA A 1 179 ? 37.379 41.753 31.983 1.00 6.90 179 ALA A O 1
ATOM 1303 N N . LEU A 1 180 ? 37.036 42.387 29.874 1.00 9.33 180 LEU A N 1
ATOM 1304 C CA . LEU A 1 180 ? 35.990 43.326 30.278 1.00 11.91 180 LEU A CA 1
ATOM 1305 C C . LEU A 1 180 ? 34.932 42.585 31.089 1.00 15.93 180 LEU A C 1
ATOM 1306 O O . LEU A 1 180 ? 34.452 43.081 32.100 1.00 20.01 180 LEU A O 1
ATOM 1311 N N . GLY A 1 181 ? 34.586 41.383 30.646 1.00 18.16 181 GLY A N 1
ATOM 1312 C CA . GLY A 1 181 ? 33.583 40.606 31.346 1.00 21.43 181 GLY A CA 1
ATOM 1313 C C . GLY A 1 181 ? 33.923 40.391 32.806 1.00 30.17 181 GLY A C 1
ATOM 1314 O O . GLY A 1 181 ? 33.084 40.616 33.682 1.00 30.34 181 GLY A O 1
ATOM 1315 N N . HIS A 1 182 ? 35.153 39.963 33.080 1.00 21.88 182 HIS A N 1
ATOM 1316 C CA . HIS A 1 182 ? 35.569 39.720 34.452 1.00 21.89 182 HIS A CA 1
ATOM 1317 C C . HIS A 1 182 ? 35.736 40.989 35.288 1.00 18.01 182 HIS A C 1
ATOM 1318 O O . HIS A 1 182 ? 35.566 40.959 36.503 1.00 25.89 182 HIS A O 1
ATOM 1325 N N . LEU A 1 183 ? 36.093 42.093 34.649 1.00 17.25 183 LEU A N 1
ATOM 1326 C CA . LEU A 1 183 ? 36.249 43.345 35.371 1.00 28.38 183 LEU A CA 1
ATOM 1327 C C . LEU A 1 183 ? 34.880 43.693 35.942 1.00 27.94 183 LEU A C 1
ATOM 1328 O O . LEU A 1 183 ? 34.769 44.432 36.922 1.00 29.88 183 LEU A O 1
ATOM 1333 N N . LEU A 1 184 ? 33.843 43.136 35.321 1.00 32.11 184 LEU A N 1
ATOM 1334 C CA . LEU A 1 184 ? 32.464 43.369 35.739 1.00 32.30 184 LEU A CA 1
ATOM 1335 C C . LEU A 1 184 ? 31.915 42.305 36.692 1.00 38.51 184 LEU A C 1
ATOM 1336 O O . LEU A 1 184 ? 31.441 42.631 37.777 1.00 43.15 184 LEU A O 1
ATOM 1341 N N . ALA A 1 185 ? 32.016 41.041 36.292 1.00 39.61 185 ALA A N 1
ATOM 1342 C CA . ALA A 1 185 ? 31.474 39.912 37.050 1.00 27.62 185 ALA A CA 1
ATOM 1343 C C . ALA A 1 185 ? 32.295 39.184 38.115 1.00 40.73 185 ALA A C 1
ATOM 1344 O O . ALA A 1 185 ? 31.727 38.405 38.886 1.00 38.61 185 ALA A O 1
ATOM 1346 N N . ILE A 1 186 ? 33.605 39.397 38.186 1.00 40.56 186 ILE A N 1
ATOM 1347 C CA . ILE A 1 186 ? 34.384 38.670 39.186 1.00 37.28 186 ILE A CA 1
ATOM 1348 C C . ILE A 1 186 ? 33.804 38.766 40.597 1.00 42.08 186 ILE A C 1
ATOM 1349 O O . ILE A 1 186 ? 33.607 37.749 41.258 1.00 41.49 186 ILE A O 1
ATOM 1354 N N . ASP A 1 187 ? 33.525 39.982 41.051 1.00 40.87 187 ASP A N 1
ATOM 1355 C CA . ASP A 1 187 ? 32.977 40.214 42.388 1.00 36.47 187 ASP A CA 1
ATOM 1356 C C . ASP A 1 187 ? 31.620 39.584 42.650 1.00 39.46 187 ASP A C 1
ATOM 1357 O O . ASP A 1 187 ? 31.410 38.931 43.674 1.00 39.27 187 ASP A O 1
ATOM 1362 N N . TYR A 1 188 ? 30.699 39.805 41.724 1.00 35.79 188 TYR A N 1
ATOM 1363 C CA . TYR A 1 188 ? 29.336 39.317 41.840 1.00 36.00 188 TYR A CA 1
ATOM 1364 C C . TYR A 1 188 ? 29.177 37.801 41.791 1.00 35.60 188 TYR A C 1
ATOM 1365 O O . TYR A 1 188 ? 28.752 37.186 42.769 1.00 37.05 188 TYR A O 1
ATOM 1374 N N . THR A 1 189 ? 29.528 37.191 40.667 1.00 32.02 189 THR A N 1
ATOM 1375 C CA . THR A 1 189 ? 29.384 35.745 40.540 1.00 39.30 189 THR A CA 1
ATOM 1376 C C . THR A 1 189 ? 30.681 34.991 40.283 1.00 36.46 189 THR A C 1
ATOM 1377 O O . THR A 1 189 ? 30.644 33.797 39.999 1.00 36.18 189 THR A O 1
ATOM 1381 N N . GLY A 1 190 ? 31.816 35.668 40.393 1.00 38.08 190 GLY A N 1
ATOM 1382 C CA . GLY A 1 190 ? 33.080 35.012 40.111 1.00 35.37 190 GLY A CA 1
ATOM 1383 C C . GLY A 1 190 ? 33.278 34.947 38.603 1.00 35.19 190 GLY A C 1
ATOM 1384 O O . GLY A 1 190 ? 34.229 34.338 38.099 1.00 37.59 190 GLY A O 1
ATOM 1385 N N . CYS A 1 191 ? 32.357 35.587 37.887 1.00 31.88 191 CYS A N 1
ATOM 1386 C CA . CYS A 1 191 ? 32.367 35.632 36.433 1.00 33.20 191 CYS A CA 1
ATOM 1387 C C . CYS A 1 191 ? 32.491 34.300 35.710 1.00 27.07 191 CYS A C 1
ATOM 1388 O O . CYS A 1 191 ? 33.519 33.624 35.771 1.00 36.05 191 CYS A O 1
ATOM 1391 N N . GLY A 1 192 ? 31.431 33.959 34.990 1.00 23.74 192 GLY A N 1
ATOM 1392 C CA . GLY A 1 192 ? 31.418 32.738 34.219 1.00 27.80 192 GLY A CA 1
ATOM 1393 C C . GLY A 1 192 ? 31.404 33.063 32.736 1.00 25.96 192 GLY A C 1
ATOM 1394 O O . GLY A 1 192 ? 32.374 32.806 32.037 1.00 31.65 192 GLY A O 1
ATOM 1395 N N . ILE A 1 193 ? 30.301 33.642 32.268 1.00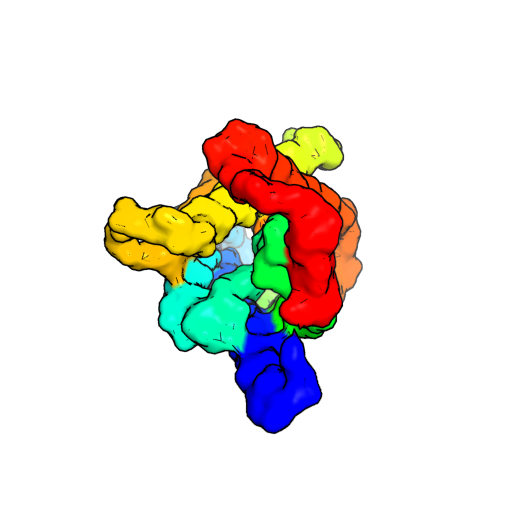 31.00 193 ILE A N 1
ATOM 1396 C CA . ILE A 1 193 ? 30.119 33.999 30.862 1.00 27.84 193 ILE A CA 1
ATOM 1397 C C . ILE A 1 193 ? 30.722 32.960 29.927 1.00 31.55 193 ILE A C 1
ATOM 1398 O O . ILE A 1 193 ? 31.144 33.282 28.817 1.00 35.57 193 ILE A O 1
ATOM 1403 N N . ASN A 1 194 ? 30.734 31.708 30.367 1.00 33.34 194 ASN A N 1
ATOM 1404 C CA . ASN A 1 194 ? 31.316 30.638 29.581 1.00 31.61 194 ASN A CA 1
ATOM 1405 C C . ASN A 1 194 ? 30.954 29.306 30.239 1.00 35.35 194 ASN A C 1
ATOM 1406 O O . ASN A 1 194 ? 31.734 28.764 31.037 1.00 25.20 194 ASN A O 1
ATOM 1411 N N . PRO A 1 195 ? 29.778 28.753 29.898 1.00 38.17 195 PRO A N 1
ATOM 1412 C CA . PRO A 1 195 ? 29.281 27.485 30.445 1.00 38.00 195 PRO A CA 1
ATOM 1413 C C . PRO A 1 195 ? 30.319 26.398 30.676 1.00 31.36 195 PRO A C 1
ATOM 1414 O O . PRO A 1 195 ? 30.383 25.830 31.763 1.00 38.34 195 PRO A O 1
ATOM 1418 N N . ALA A 1 196 ? 31.137 26.119 29.671 1.00 34.91 196 ALA A N 1
ATOM 1419 C CA . ALA A 1 196 ? 32.158 25.082 29.797 1.00 37.98 196 ALA A CA 1
ATOM 1420 C C . ALA A 1 196 ? 33.167 25.377 30.894 1.00 39.07 196 ALA A C 1
ATOM 1421 O O . ALA A 1 196 ? 33.611 24.467 31.584 1.00 44.58 196 ALA A O 1
ATOM 1423 N N . ARG A 1 197 ? 33.536 26.641 31.061 1.00 43.58 197 ARG A N 1
ATOM 1424 C CA . ARG A 1 197 ? 34.506 26.993 32.094 1.00 41.38 197 ARG A CA 1
ATOM 1425 C C . ARG A 1 197 ? 33.898 26.821 33.490 1.00 37.19 197 ARG A C 1
ATOM 1426 O O . ARG A 1 197 ? 34.537 26.282 34.392 1.00 35.53 197 ARG A O 1
ATOM 1434 N N . SER A 1 198 ? 32.672 27.290 33.682 1.00 28.84 198 SER A N 1
ATOM 1435 C CA . SER A 1 198 ? 32.024 27.117 34.973 1.00 36.22 198 SER A CA 1
ATOM 1436 C C . SER A 1 198 ? 31.932 25.604 35.216 1.00 41.33 198 SER A C 1
ATOM 1437 O O . SER A 1 198 ? 32.414 25.082 36.222 1.00 46.91 198 SER A O 1
ATOM 1440 N N . PHE A 1 199 ? 31.329 24.913 34.257 1.00 41.13 199 PHE A N 1
ATOM 1441 C CA . PHE A 1 199 ? 31.129 23.471 34.316 1.00 46.28 199 PHE A CA 1
ATOM 1442 C C . PHE A 1 199 ? 32.374 22.686 34.725 1.00 44.98 199 PHE A C 1
ATOM 1443 O O . PHE A 1 199 ? 32.310 21.801 35.577 1.00 47.69 199 PHE A O 1
ATOM 1451 N N . GLY A 1 200 ? 33.506 23.007 34.116 1.00 40.35 200 GLY A N 1
ATOM 1452 C CA . GLY A 1 200 ? 34.729 22.294 34.427 1.00 34.88 200 GLY A CA 1
ATOM 1453 C C . GLY A 1 200 ? 35.107 22.309 35.893 1.00 41.03 200 GLY A C 1
ATOM 1454 O O . GLY A 1 200 ? 35.620 21.325 36.423 1.00 45.60 200 GLY A O 1
ATOM 1455 N N . SER A 1 201 ? 34.864 23.425 36.562 1.00 44.14 201 SER A N 1
ATOM 1456 C CA . SER A 1 201 ? 35.219 23.513 37.964 1.00 46.66 201 SER A CA 1
ATOM 1457 C C . SER A 1 201 ? 34.190 22.831 38.853 1.00 51.03 201 SER A C 1
ATOM 1458 O O . SER A 1 201 ? 34.541 22.075 39.760 1.00 41.73 201 SER A O 1
ATOM 1461 N N . SER A 1 202 ? 32.917 23.087 38.581 1.00 47.30 202 SER A N 1
ATOM 1462 C CA . SER A 1 202 ? 31.860 22.498 39.379 1.00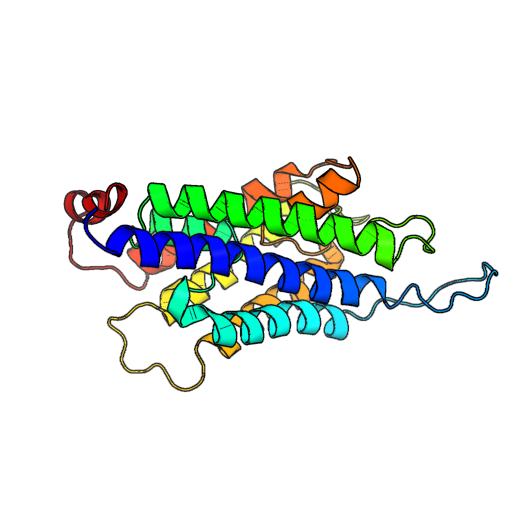 53.50 202 SER A CA 1
ATOM 1463 C C . SER A 1 202 ? 31.850 20.960 39.343 1.00 57.36 202 SER A C 1
ATOM 1464 O O . SER A 1 202 ? 31.327 20.333 40.264 1.00 65.21 202 SER A O 1
ATOM 1467 N N . VAL A 1 203 ? 32.435 20.347 38.313 1.00 54.77 203 VAL A N 1
ATOM 1468 C CA . VAL A 1 203 ? 32.451 18.883 38.248 1.00 52.44 203 VAL A CA 1
ATOM 1469 C C . VAL A 1 203 ? 33.611 18.284 39.032 1.00 51.54 203 VAL A C 1
ATOM 1470 O O . VAL A 1 203 ? 33.423 17.334 39.786 1.00 59.80 203 VAL A O 1
ATOM 1474 N N . ILE A 1 204 ? 34.809 18.831 38.859 1.00 40.56 204 ILE A N 1
ATOM 1475 C CA . ILE A 1 204 ? 35.973 18.321 39.579 1.00 36.67 204 ILE A CA 1
ATOM 1476 C C . ILE A 1 204 ? 35.853 18.695 41.057 1.00 48.08 204 ILE A C 1
ATOM 1477 O O . ILE A 1 204 ? 36.726 18.378 41.858 1.00 47.95 204 ILE A O 1
ATOM 1482 N N . THR A 1 205 ? 34.762 19.367 41.411 1.00 50.39 205 THR A N 1
ATOM 1483 C CA . THR A 1 205 ? 34.533 19.802 42.786 1.00 58.41 205 THR A CA 1
ATOM 1484 C C . THR A 1 205 ? 33.153 19.364 43.282 1.00 60.35 205 THR A C 1
ATOM 1485 O O . THR A 1 205 ? 32.753 19.667 44.405 1.00 57.63 205 THR A O 1
ATOM 1489 N N . HIS A 1 206 ? 32.429 18.650 42.429 1.00 62.84 206 HIS A N 1
ATOM 1490 C CA . HIS A 1 206 ? 31.099 18.153 42.758 1.00 57.07 206 HIS A CA 1
ATOM 1491 C C . HIS A 1 206 ? 30.190 19.202 43.385 1.00 54.69 206 HIS A C 1
ATOM 1492 O O . HIS A 1 206 ? 29.239 18.866 44.091 1.00 65.35 206 HIS A O 1
ATOM 1499 N N . ASN A 1 207 ? 30.483 20.472 43.139 1.00 47.88 207 ASN A N 1
ATOM 1500 C CA . ASN A 1 207 ? 29.650 21.537 43.681 1.00 47.57 207 ASN A CA 1
ATOM 1501 C C . ASN A 1 207 ? 28.894 22.151 42.524 1.00 47.09 207 ASN A C 1
ATOM 1502 O O . ASN A 1 207 ? 29.467 22.898 41.728 1.00 60.59 207 ASN A O 1
ATOM 1507 N N . PHE A 1 208 ? 27.610 21.835 42.424 1.00 39.27 208 PHE A N 1
ATOM 1508 C CA . PHE A 1 208 ? 26.791 22.366 41.346 1.00 35.38 208 PHE A CA 1
ATOM 1509 C C . PHE A 1 208 ? 25.753 23.346 41.856 1.00 32.77 208 PHE A C 1
ATOM 1510 O O . PHE A 1 208 ? 24.749 23.592 41.197 1.00 37.61 208 PHE A O 1
ATOM 1518 N N . GLN A 1 209 ? 26.008 23.911 43.029 1.00 40.69 209 GLN A N 1
ATOM 1519 C CA . GLN A 1 209 ? 25.093 24.873 43.632 1.00 59.82 209 GLN A CA 1
ATOM 1520 C C . GLN A 1 209 ? 24.790 26.034 42.680 1.00 59.35 209 GLN A C 1
ATOM 1521 O O . GLN A 1 209 ? 25.666 26.845 42.382 1.00 62.61 209 GLN A O 1
ATOM 1527 N N . ASP A 1 210 ? 23.550 26.107 42.206 1.00 59.29 210 ASP A N 1
ATOM 1528 C CA . ASP A 1 210 ? 23.129 27.171 41.295 1.00 66.46 210 ASP A CA 1
ATOM 1529 C C . ASP A 1 210 ? 23.830 27.139 39.948 1.00 67.25 210 ASP A C 1
ATOM 1530 O O . ASP A 1 210 ? 23.591 27.990 39.094 1.00 64.62 210 ASP A O 1
ATOM 1535 N N . HIS A 1 211 ? 24.692 26.149 39.768 1.00 69.72 211 HIS A N 1
ATOM 1536 C CA . HIS A 1 211 ? 25.440 25.977 38.536 1.00 63.03 211 HIS A CA 1
ATOM 1537 C C . HIS A 1 211 ? 24.607 26.258 37.295 1.00 65.51 211 HIS A C 1
ATOM 1538 O O . HIS A 1 211 ? 25.155 26.553 36.235 1.00 69.49 211 HIS A O 1
ATOM 1545 N N . TRP A 1 212 ? 23.286 26.179 37.426 1.00 58.12 212 TRP A N 1
ATOM 1546 C CA . TRP A 1 212 ? 22.405 26.424 36.292 1.00 55.67 212 TRP A CA 1
ATOM 1547 C C . TRP A 1 212 ? 22.513 27.855 35.761 1.00 53.31 212 TRP A C 1
ATOM 1548 O O . TRP A 1 212 ? 22.446 28.075 34.554 1.00 60.43 212 TRP A O 1
ATOM 1559 N N . ILE A 1 213 ? 22.676 28.822 36.658 1.00 56.59 213 ILE A N 1
ATOM 1560 C CA . ILE A 1 213 ? 22.786 30.226 36.263 1.00 64.97 213 ILE A CA 1
ATOM 1561 C C . ILE A 1 213 ? 23.954 30.488 35.304 1.00 63.27 213 ILE A C 1
ATOM 1562 O O . ILE A 1 213 ? 23.996 31.515 34.624 1.00 61.09 213 ILE A O 1
ATOM 1567 N N . PHE A 1 214 ? 24.892 29.552 35.243 1.00 53.41 214 PHE A N 1
ATOM 1568 C CA . PHE A 1 214 ? 26.058 29.705 34.389 1.00 53.98 214 PHE A CA 1
ATOM 1569 C C . PHE A 1 214 ? 25.889 29.109 32.999 1.00 50.10 214 PHE A C 1
ATOM 1570 O O . PHE A 1 214 ? 26.854 28.945 32.259 1.00 52.90 214 PHE A O 1
ATOM 1578 N N . TRP A 1 215 ? 24.645 28.793 32.655 1.00 48.54 215 TRP A N 1
ATOM 1579 C CA . TRP A 1 215 ? 24.304 28.245 31.350 1.00 45.36 215 TRP A CA 1
ATOM 1580 C C . TRP A 1 215 ? 23.160 29.090 30.831 1.00 44.52 215 TRP A C 1
ATOM 1581 O O . TRP A 1 215 ? 23.189 29.595 29.709 1.00 56.71 215 TRP A O 1
ATOM 1592 N N . VAL A 1 216 ? 22.150 29.254 31.669 1.00 37.69 216 VAL A N 1
ATOM 1593 C CA . VAL A 1 216 ? 20.992 30.042 31.296 1.00 45.76 216 VAL A CA 1
ATOM 1594 C C . VAL A 1 216 ? 21.383 31.505 31.088 1.00 42.87 216 VAL A C 1
ATOM 1595 O O . VAL A 1 216 ? 20.890 32.154 30.168 1.00 44.50 216 VAL A O 1
ATOM 1599 N N . GLY A 1 217 ? 22.276 32.014 31.932 1.00 42.50 217 GLY A N 1
ATOM 1600 C CA . GLY A 1 217 ? 22.719 33.397 31.808 1.00 46.73 217 GLY A CA 1
ATOM 1601 C C . GLY A 1 217 ? 23.534 33.673 30.549 1.00 43.38 217 GLY A C 1
ATOM 1602 O O . GLY A 1 217 ? 23.246 34.618 29.808 1.00 39.56 217 GLY A O 1
ATOM 1603 N N . PRO A 1 218 ? 24.579 32.876 30.286 1.00 37.25 218 PRO A N 1
ATOM 1604 C CA . PRO A 1 218 ? 25.358 33.134 29.076 1.00 42.26 218 PRO A CA 1
ATOM 1605 C C . PRO A 1 218 ? 24.549 32.836 27.815 1.00 49.75 218 PRO A C 1
ATOM 1606 O O . PRO A 1 218 ? 24.390 33.706 26.948 1.00 42.24 218 PRO A O 1
AT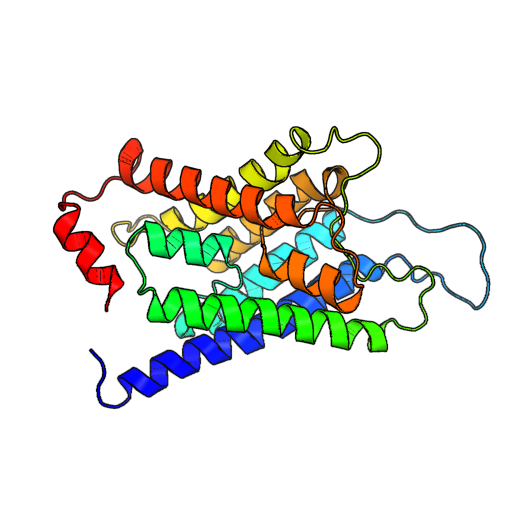OM 1610 N N . PHE A 1 219 ? 24.021 31.615 27.724 1.00 54.08 219 PHE A N 1
ATOM 1611 C CA . PHE A 1 219 ? 23.213 31.216 26.574 1.00 45.28 219 PHE A CA 1
ATOM 1612 C C . PHE A 1 219 ? 22.122 32.253 26.278 1.00 47.71 219 PHE A C 1
ATOM 1613 O O . PHE A 1 219 ? 21.756 32.469 25.123 1.00 46.67 219 PHE A O 1
ATOM 1621 N N . ILE A 1 220 ? 21.606 32.899 27.319 1.00 40.68 220 ILE A N 1
ATOM 1622 C CA . ILE A 1 220 ? 20.599 33.934 27.120 1.00 45.88 220 ILE A CA 1
ATOM 1623 C C . ILE A 1 220 ? 21.297 35.155 26.514 1.00 48.13 220 ILE A C 1
ATOM 1624 O O . ILE A 1 220 ? 20.865 35.677 25.482 1.00 46.46 220 ILE A O 1
ATOM 1629 N N . GLY A 1 221 ? 22.379 35.595 27.158 1.00 45.66 221 GLY A N 1
ATOM 1630 C CA . GLY A 1 221 ? 23.137 36.735 26.661 1.00 40.83 221 GLY A CA 1
ATOM 1631 C C . GLY A 1 221 ? 23.495 36.531 25.200 1.00 31.36 221 GLY A C 1
ATOM 1632 O O . GLY A 1 221 ? 23.407 37.449 24.391 1.00 28.59 221 GLY A O 1
ATOM 1633 N N . ALA A 1 222 ? 23.900 35.317 24.853 1.00 36.34 222 ALA A N 1
ATOM 1634 C CA . ALA A 1 222 ? 24.223 35.017 23.464 1.00 42.80 222 ALA A CA 1
ATOM 1635 C C . ALA A 1 222 ? 22.976 35.298 22.616 1.00 51.57 222 ALA A C 1
ATOM 1636 O O . ALA A 1 222 ? 23.049 35.954 21.573 1.00 52.45 222 ALA A O 1
ATOM 1638 N N . ALA A 1 223 ? 21.827 34.813 23.085 1.00 40.33 223 ALA A N 1
ATOM 1639 C CA . ALA A 1 223 ? 20.577 35.005 22.373 1.00 27.89 223 ALA A CA 1
ATOM 1640 C C . ALA A 1 223 ? 20.317 36.479 22.147 1.00 27.43 223 ALA A C 1
ATOM 1641 O O . ALA A 1 223 ? 19.973 36.894 21.039 1.00 33.32 223 ALA A O 1
ATOM 1643 N N . LEU A 1 224 ? 20.475 37.279 23.193 1.00 37.44 224 LEU A N 1
ATOM 1644 C CA . LEU A 1 224 ? 20.265 38.714 23.047 1.00 48.06 224 LEU A CA 1
ATOM 1645 C C . LEU A 1 224 ? 21.281 39.301 22.065 1.00 55.10 224 LEU A C 1
ATOM 1646 O O . LEU A 1 224 ? 21.005 40.293 21.386 1.00 58.01 224 LEU A O 1
ATOM 1651 N N . ALA A 1 225 ? 22.455 38.679 21.988 1.00 53.18 225 ALA A N 1
ATOM 1652 C CA . ALA A 1 225 ? 23.508 39.147 21.092 1.00 49.06 225 ALA A CA 1
ATOM 1653 C C . ALA A 1 225 ? 23.082 38.950 19.648 1.00 41.93 225 ALA A C 1
ATOM 1654 O O . ALA A 1 225 ? 22.964 39.913 18.892 1.00 41.50 225 ALA A O 1
ATOM 1656 N N . VAL A 1 226 ? 22.849 37.696 19.274 1.00 38.33 226 VAL A N 1
ATOM 1657 C CA . VAL A 1 226 ? 22.432 37.369 17.919 1.00 38.10 226 VAL A CA 1
ATOM 1658 C C . VAL A 1 226 ? 21.168 38.131 17.513 1.00 46.48 226 VAL A C 1
ATOM 1659 O O . VAL A 1 226 ? 21.021 38.517 16.355 1.00 53.19 226 VAL A O 1
ATOM 1663 N N . LEU A 1 227 ? 20.261 38.362 18.460 1.00 48.61 227 LEU A N 1
ATOM 1664 C CA . LEU A 1 227 ? 19.032 39.093 18.153 1.00 48.34 227 LEU A CA 1
ATOM 1665 C C . LEU A 1 227 ? 19.330 40.550 17.814 1.00 49.20 227 LEU A C 1
ATOM 1666 O O . LEU A 1 227 ? 18.813 41.092 16.836 1.00 49.13 227 LEU A O 1
ATOM 1671 N N . ILE A 1 228 ? 20.175 41.173 18.629 1.00 47.72 228 ILE A N 1
ATOM 1672 C CA . ILE A 1 228 ? 20.544 42.572 18.455 1.00 46.98 228 ILE A CA 1
ATOM 1673 C C . ILE A 1 228 ? 21.403 42.876 17.227 1.00 46.78 228 ILE A C 1
ATOM 1674 O O . ILE A 1 228 ? 21.216 43.902 16.570 1.00 48.01 228 ILE A O 1
ATOM 1679 N N . TYR A 1 229 ? 22.346 41.996 16.913 1.00 39.09 229 TYR A N 1
ATOM 1680 C CA . TYR A 1 229 ? 23.213 42.228 15.768 1.00 34.11 229 TYR A CA 1
ATOM 1681 C C . TYR A 1 229 ? 22.571 41.797 14.454 1.00 29.83 229 TYR A C 1
ATOM 1682 O O . TYR A 1 229 ? 22.493 42.576 13.498 1.00 24.68 229 TYR A O 1
ATOM 1691 N N . ASP A 1 230 ? 22.098 40.554 14.418 1.00 43.11 230 ASP A N 1
ATOM 1692 C CA . ASP A 1 230 ? 21.482 39.993 13.222 1.00 40.84 230 ASP A CA 1
ATOM 1693 C C . ASP A 1 230 ? 20.110 40.502 12.816 1.00 47.41 230 ASP A C 1
ATOM 1694 O O . ASP A 1 230 ? 19.725 40.340 11.658 1.00 58.58 230 ASP A O 1
ATOM 1699 N N . PHE A 1 231 ? 19.361 41.113 13.730 1.00 46.78 231 PHE A N 1
ATOM 1700 C CA . PHE A 1 231 ? 18.027 41.580 13.362 1.00 47.01 231 PHE A CA 1
ATOM 1701 C C . PHE A 1 231 ? 17.710 43.039 13.653 1.00 49.47 231 PHE A C 1
ATOM 1702 O O . PHE A 1 231 ? 16.845 43.634 13.008 1.00 58.61 231 PHE A O 1
ATOM 1710 N N . ILE A 1 232 ? 18.408 43.631 14.609 1.00 46.93 232 ILE A N 1
ATOM 1711 C CA . ILE A 1 232 ? 18.144 45.021 14.925 1.00 39.10 232 ILE A CA 1
ATOM 1712 C C . ILE A 1 232 ? 19.167 45.987 14.349 1.00 42.12 232 ILE A C 1
ATOM 1713 O O . ILE A 1 232 ? 18.803 46.955 13.687 1.00 47.74 232 ILE A O 1
ATOM 1718 N N . LEU A 1 233 ? 20.447 45.714 14.574 1.00 45.84 233 LEU A N 1
ATOM 1719 C CA . LEU A 1 233 ? 21.494 46.619 14.110 1.00 41.39 233 LEU A CA 1
ATOM 1720 C C . LEU A 1 233 ? 22.194 46.268 12.788 1.00 45.09 233 LEU A C 1
ATOM 1721 O O . LEU A 1 233 ? 22.468 47.153 11.984 1.00 52.74 233 LEU A O 1
ATOM 1726 N N . ALA A 1 234 ? 22.490 44.994 12.554 1.00 49.66 234 ALA A N 1
ATOM 1727 C CA . ALA A 1 234 ? 23.171 44.602 11.318 1.00 51.97 234 ALA A CA 1
ATOM 1728 C C . ALA A 1 234 ? 22.518 43.373 10.693 1.00 52.53 234 ALA A C 1
ATOM 1729 O O . ALA A 1 234 ? 23.020 42.255 10.802 1.00 42.77 234 ALA A O 1
ATOM 1731 N N . PRO A 1 235 ? 21.382 43.566 10.024 1.00 55.63 235 PRO A N 1
ATOM 1732 C CA . PRO A 1 235 ? 20.657 42.463 9.387 1.00 56.94 235 PRO A CA 1
ATOM 1733 C C . PRO A 1 235 ? 21.198 42.012 8.033 1.00 55.44 235 PRO A C 1
ATOM 1734 O O . PRO A 1 235 ? 21.753 42.809 7.281 1.00 50.08 235 PRO A O 1
ATOM 1738 N N . ARG A 1 236 ? 21.035 40.726 7.739 1.00 57.82 236 ARG A N 1
ATOM 1739 C CA . ARG A 1 236 ? 21.444 40.179 6.453 1.00 66.03 236 ARG A CA 1
ATOM 1740 C C . ARG A 1 236 ? 20.190 40.339 5.589 1.00 74.94 236 ARG A C 1
ATOM 1741 O O . ARG A 1 236 ? 19.069 40.227 6.093 1.00 65.67 236 ARG A O 1
ATOM 1749 N N . SER A 1 237 ? 20.373 40.600 4.299 1.00 79.63 237 SER A N 1
ATOM 1750 C CA . SER A 1 237 ? 19.241 40.787 3.397 1.00 85.50 237 SER A CA 1
ATOM 1751 C C . SER A 1 237 ? 18.698 39.487 2.803 1.00 87.78 237 SER A C 1
ATOM 1752 O O . SER A 1 237 ? 17.983 39.506 1.800 1.00 91.93 237 SER A O 1
ATOM 1755 N N . SER A 1 238 ? 19.038 38.359 3.420 1.00 88.76 238 SER A N 1
ATOM 1756 C CA . SER A 1 238 ? 18.563 37.062 2.950 1.00 85.07 238 SER A CA 1
ATOM 1757 C C . SER A 1 238 ? 17.430 36.572 3.847 1.00 91.96 238 SER A C 1
ATOM 1758 O O . SER A 1 238 ? 17.254 37.063 4.962 1.00 94.57 238 SER A O 1
ATOM 1761 N N . ASP A 1 239 ? 16.668 35.599 3.360 1.00 93.35 239 ASP A N 1
ATOM 1762 C CA . ASP A 1 239 ? 15.549 35.063 4.124 1.00 99.02 239 ASP A CA 1
ATOM 1763 C C . ASP A 1 239 ? 15.975 33.968 5.096 1.00 94.74 239 ASP A C 1
ATOM 1764 O O . ASP A 1 239 ? 17.022 33.349 4.934 1.00 93.74 239 ASP A O 1
ATOM 1769 N N . LEU A 1 240 ? 15.149 33.731 6.106 1.00 94.62 240 LEU A N 1
ATOM 1770 C CA . LEU A 1 240 ? 15.434 32.725 7.123 1.00 96.75 240 LEU A CA 1
ATOM 1771 C C . LEU A 1 240 ? 15.596 31.303 6.584 1.00 92.90 240 LEU A C 1
ATOM 1772 O O . LEU A 1 240 ? 16.593 30.638 6.866 1.00 89.11 240 LEU A O 1
ATOM 1777 N N . THR A 1 241 ? 14.612 30.840 5.820 1.00 91.72 241 THR A N 1
ATOM 1778 C CA . THR A 1 241 ? 14.634 29.489 5.260 1.00 90.08 241 THR A CA 1
ATOM 1779 C C . THR A 1 241 ? 15.985 29.096 4.660 1.00 86.05 241 THR A C 1
ATOM 1780 O O . THR A 1 241 ? 16.380 27.932 4.716 1.00 81.88 241 THR A O 1
ATOM 1784 N N . ASP A 1 242 ? 16.690 30.067 4.089 1.00 85.06 242 ASP A N 1
ATOM 1785 C CA . ASP A 1 242 ? 17.985 29.794 3.483 1.00 87.70 242 ASP A CA 1
ATOM 1786 C C . ASP A 1 242 ? 19.130 29.798 4.498 1.00 79.99 242 ASP A C 1
ATOM 1787 O O . ASP A 1 242 ? 20.104 29.062 4.339 1.00 76.27 242 ASP A O 1
ATOM 1792 N N . ARG A 1 243 ? 19.016 30.621 5.537 1.00 67.93 243 ARG A N 1
ATOM 1793 C CA . ARG A 1 243 ? 20.047 30.674 6.568 1.00 52.30 243 ARG A CA 1
ATOM 1794 C C . ARG A 1 243 ? 20.056 29.319 7.257 1.00 57.96 243 ARG A C 1
ATOM 1795 O O . ARG A 1 243 ? 21.111 28.719 7.475 1.00 46.89 243 ARG A O 1
ATOM 1803 N N . VAL A 1 244 ? 18.855 28.848 7.586 1.00 59.59 244 VAL A N 1
ATOM 1804 C CA . VAL A 1 244 ? 18.654 27.569 8.252 1.00 62.20 244 VAL A CA 1
ATOM 1805 C C . VAL A 1 244 ? 19.423 26.449 7.565 1.00 63.84 244 VAL A C 1
ATOM 1806 O O . VAL A 1 244 ? 19.902 25.528 8.217 1.00 59.94 244 VAL A O 1
ATOM 1810 N N . LYS A 1 245 ? 19.532 26.529 6.244 1.00 64.92 245 LYS A N 1
ATOM 1811 C CA . LYS A 1 245 ? 20.246 25.516 5.480 1.00 67.03 245 LYS A CA 1
ATOM 1812 C C . LYS A 1 245 ? 21.581 25.206 6.146 1.00 68.64 245 LYS A C 1
ATOM 1813 O O . LYS A 1 245 ? 22.047 24.065 6.131 1.00 64.09 245 LYS A O 1
ATOM 1819 N N . VAL A 1 246 ? 22.182 26.232 6.742 1.00 72.64 246 VAL A N 1
ATOM 1820 C CA . VAL A 1 246 ? 23.469 26.107 7.419 1.00 73.84 246 VAL A CA 1
ATOM 1821 C C . VAL A 1 246 ? 23.420 25.111 8.580 1.00 83.48 246 VAL A C 1
ATOM 1822 O O . VAL A 1 246 ? 24.445 24.547 8.965 1.00 87.29 246 VAL A O 1
ATOM 1826 N N . TRP A 1 247 ? 22.225 24.901 9.128 1.00 97.95 247 TRP A N 1
ATOM 1827 C CA . TRP A 1 247 ? 22.009 23.974 10.243 1.00 106.15 247 TRP A CA 1
ATOM 1828 C C . TRP A 1 247 ? 22.602 22.594 9.975 1.00 100.58 247 TRP A C 1
ATOM 1829 O O . TRP A 1 247 ? 23.073 21.923 10.894 1.00 83.99 247 TRP A O 1
ATOM 1840 N N . THR A 1 248 ? 22.576 22.174 8.713 1.00 96.84 248 THR A N 1
ATOM 1841 C CA . THR A 1 248 ? 23.101 20.868 8.331 1.00 105.57 248 THR A CA 1
ATOM 1842 C C . THR A 1 248 ? 24.567 20.929 7.907 1.00 115.87 248 THR A C 1
ATOM 1843 O O . THR A 1 248 ? 25.390 20.152 8.394 1.00 118.24 248 THR A O 1
ATOM 1847 N N . SER A 1 249 ? 24.890 21.845 6.998 1.00 122.18 249 SER A N 1
ATOM 1848 C CA . SER A 1 249 ? 26.264 21.996 6.523 1.00 129.01 249 SER A CA 1
ATOM 1849 C C . SER A 1 249 ? 26.645 23.466 6.335 1.00 133.95 249 SER A C 1
ATOM 1850 O O . SER A 1 249 ? 27.047 23.835 5.210 1.00 142.20 249 SER A O 1
#

Solvent-accessible surface area: 12436 Å² total; per-residue (Å²): 137,76,55,151,123,67,102,117,91,22,121,132,2,15,76,12,0,55,98,4,0,34,92,4,0,75,81,0,0,26,27,14,8,32,48,74,103,84,69,165,119,102,148,111,150,61,59,140,48,69,43,88,80,8,0,68,18,6,0,80,6,12,10,77,8,11,116,60,28,21,155,82,12,47,12,22,0,6,0,0,10,0,36,0,12,30,75,7,33,68,26,14,34,94,52,7,85,48,1,34,94,8,0,16,56,0,0,49,48,0,0,42,82,5,34,51,117,5,79,84,18,82,145,33,55,8,16,24,1,61,42,23,142,81,23,90,62,24,158,5,26,34,33,0,30,98,1,0,24,44,6,0,54,37,14,2,20,34,56,15,207,127,81,221,105,85,72,85,51,26,34,77,46,31,0,107,8,9,3,96,1,5,99,64,0,26,96,101,0,32,0,1,3,9,0,0,8,1,54,0,0,1,27,52,42,161,66,97,134,49,19,136,4,2,65,50,0,0,55,61,0,0,40,61,0,6,90,48,22,2,112,109,119,17,66,56,131,58,88,107,99,41,31,66,145,44,155,99,96

B-factor: mean 51.53, std 33.24, range [2.0, 186.14]

InterPro domains:
  IPR000425 Major intrinsic protein [PF00230] (5-229)
  IPR000425 Major intrinsic protein [PR00783] (12-31)
  IPR000425 Major intrinsic protein [PR00783] (58-82)
  IPR000425 Major intrinsic protein [PR00783] (95-114)
  IPR000425 Major intrinsic protein [PR00783] (143-161)
  IPR000425 Major intrinsic protein [PR00783] (175-197)
  IPR000425 Major intrinsic protein [PR00783] (212-232)
  IPR000425 Major intrinsic protein [TIGR00861] (16-229)
  IPR000425 Major intrinsic protein [cd00333] (12-232)
  IPR022357 Major intrinsic protein, conserved site [PS00221] (76-84)
  IPR023271 Aquaporin-like [G3DSA:1.20.1080.10] (1-249)
  IPR023271 Aquaporin-like [SSF81338] (4-238)
  IPR023274 Aquaporin 1 [PR02013] (1-12)
  IPR023274 Aquaporin 1 [PR02013] (32-44)
  IPR023274 Aquaporin 1 [PR02013] (118-129)
  IPR023274 Aquaporin 1 [PR02013] (132-143)
  IPR023274 Aquaporin 1 [PR02013] (247-258)
  IPR023274 Aquaporin 1 [PR02013] (263-271)
  IPR034294 Aquaporin transporter [PTHR19139] (4-255)

CATH classification: 1.20.1080.10

Secondary structure (DSSP, 8-state):
--STTHHHHHHHHHHHHHHHHHHHHHHHHHHHHGGG---SS-----PPP-HHHHHHHHHHHHHHHHHHHHHHH-----HHHHHHHHHTTSS-HHHHHHHHHHHHHHHHHHHHHHHHHTTT-TT--TT-----TT--TTGGGHHHHHHHHHHHHHHHHHT-SS-----S-HHHHHHHHHHHHHHHHHHHH-----HHHHHHHHHHTT--TTTTHHHHHHHHHHHHHHHIIIIIIS--SS-HHHHHGGGT-

Nearest PDB structures (foldseek):
  1j4n-assembly1_A  TM=1.004E+00  e=1.693E-35  Bos taurus
  8ct2-assembly1_A  TM=9.788E-01  e=2.220E-28  Homo sapiens
  4csk-assembly1_A  TM=9.743E-01  e=1.326E-24  Homo sapiens
  8gcl-assembly1_A  TM=9.347E-01  e=9.433E-19  Homo sapiens
  2b6p-assembly1_A  TM=9.248E-01  e=1.081E-18  Bos taurus

GO terms:
  GO:0032127 dense core granule membrane (C, IDA)

Organism: Bos taurus (NCBI:txid9913)

Sequence (249 aa):
MASEFKKKLFWRAVVAEFLAMILFIFISIGSALGFHYPIKSNQTTGAVQDNVKVSLAFGLSIATLAQSVGHISGAHLNPAVTLGLLLSCQISVLRAIMYIIAQCVGAIVATAILSGITSSLPDNSLGLNALAPGVNSGQGLGIEIIGTLQLVLCVLATTDRRRRDLGGSGPLAIGFSVALGHLLAIDYTGCGINPARSFGSSVITHNFQDHWIFWVGPFIGAALAVLIYDFILAPRSSDLTDRVKVWTS

Radius of gyration: 18.37 Å; Cα contacts (8 Å, |Δi|>4): 409; chains: 1; bounding box: 40×35×58 Å